Protein AF-A0A942CNZ5-F1 (afdb_monomer)

Mean predicted aligned error: 8.65 Å

Sequence (226 aa):
MTTSGSLAETLGALTHRDAEPDRVVLPDGCDVEAKDLISPLRITLSSAPPRSIRLDAWLKIQPDRGEIIAVGNPPWNFWSGQQTSLGIWRTLAQALKQLPLSSVGRQLFSVRLPLSGRFGFDPGAAWNALDVGFSPNEQAMAVASSPAIEMLAAVGVQRFRPDVDGNFETFRYATWGAPLPPQAASVAFRSSWTGTGGQRFVGRVVSRGSYAALGLSTLEKGFDRG

Solvent-accessible surface area (backbone atoms only — not comparable to full-atom values): 13188 Å² total; per-residue (Å²): 135,82,79,86,70,50,72,39,54,54,49,50,55,59,48,81,35,64,69,44,79,36,81,41,69,37,97,89,67,49,78,43,86,53,58,66,62,68,26,30,33,29,35,47,38,93,49,92,72,71,43,73,48,70,45,47,47,84,49,47,67,44,79,52,97,92,39,78,42,66,52,71,49,69,61,55,42,55,50,61,93,91,45,26,40,62,60,24,49,51,49,30,32,56,58,50,70,75,47,66,50,83,78,42,61,85,53,41,69,70,45,64,43,73,36,89,46,72,60,73,67,36,69,86,51,54,79,62,91,83,56,84,87,70,57,46,82,85,67,77,49,54,46,50,32,22,46,57,42,28,53,53,42,51,56,41,46,60,62,42,56,61,42,60,48,99,82,50,44,40,37,30,38,25,41,59,55,63,97,58,60,75,70,58,40,32,51,34,21,49,38,100,51,31,66,61,72,23,50,41,34,38,28,36,53,44,72,61,88,96,43,55,38,82,43,80,66,42,76,42,87,90,59,87,81,105

Foldseek 3Di:
DPPPQALLNVLVQQLPWDKDFDWDQAPVRDTDDADQAQTWIWTWGPDVVIDIDTQRLPWDFDDDPNHTDTPHLPPSGQHDDPDGNNNQSNQLSVVVVVDPSVPCGPCLQVQWDFTLHFSQQFCVQPDDPPCVPDDCPVVSGGTTGRSSRRVVVSSCCSQAPFDADPVRFKTKFKEEDDDDDSVVRSVCGHDLDRDPPMFMWMWGWDDDVPHIDIGDIDTDPPSPDD

Structure (mmCIF, N/CA/C/O backbone):
data_AF-A0A942CNZ5-F1
#
_entry.id   AF-A0A942CNZ5-F1
#
loop_
_atom_site.group_PDB
_atom_site.id
_atom_site.type_symbol
_atom_site.label_atom_id
_atom_site.label_alt_id
_atom_site.label_comp_id
_atom_site.label_asym_id
_atom_site.label_entity_id
_atom_site.label_seq_id
_atom_site.pdbx_PDB_ins_code
_atom_site.Cartn_x
_atom_site.Cartn_y
_atom_site.Cartn_z
_atom_site.occupancy
_atom_site.B_iso_or_equiv
_atom_site.auth_seq_id
_atom_site.auth_comp_id
_atom_site.auth_asym_id
_atom_site.auth_atom_id
_atom_site.pdbx_PDB_model_num
ATOM 1 N N . MET A 1 1 ? 11.292 -24.923 7.848 1.00 31.91 1 MET A N 1
ATOM 2 C CA . MET A 1 1 ? 10.356 -25.164 6.729 1.00 31.91 1 MET A CA 1
ATOM 3 C C . MET A 1 1 ? 9.943 -23.825 6.147 1.00 31.91 1 MET A C 1
ATOM 5 O O . MET A 1 1 ? 9.114 -23.134 6.720 1.00 31.91 1 MET A O 1
ATOM 9 N N . THR A 1 2 ? 10.589 -23.414 5.063 1.00 35.72 2 THR A N 1
ATOM 10 C CA . THR A 1 2 ? 10.156 -22.294 4.226 1.00 35.72 2 THR A CA 1
ATOM 11 C C . THR A 1 2 ? 8.994 -22.795 3.378 1.00 35.72 2 THR A C 1
ATOM 13 O O . THR A 1 2 ? 9.194 -23.582 2.460 1.00 35.72 2 THR A O 1
ATOM 16 N N . THR A 1 3 ? 7.763 -22.410 3.710 1.00 40.91 3 THR A N 1
ATOM 17 C CA . THR A 1 3 ? 6.629 -22.589 2.796 1.00 40.91 3 THR A CA 1
ATOM 18 C C . THR A 1 3 ? 6.978 -21.886 1.490 1.00 40.91 3 THR A C 1
ATOM 20 O O . THR A 1 3 ? 7.113 -20.663 1.462 1.00 40.91 3 THR A O 1
ATOM 23 N N . SER A 1 4 ? 7.183 -22.667 0.429 1.00 47.78 4 SER A N 1
ATOM 24 C CA . SER A 1 4 ? 7.222 -22.180 -0.947 1.00 47.78 4 SER A CA 1
ATOM 25 C C . SER A 1 4 ? 5.810 -21.707 -1.285 1.00 47.78 4 SER A C 1
ATOM 27 O O . SER A 1 4 ? 4.994 -22.474 -1.774 1.00 47.78 4 SER A O 1
ATOM 29 N N . GLY A 1 5 ? 5.480 -20.482 -0.878 1.00 65.31 5 GLY A N 1
ATOM 30 C CA . GLY A 1 5 ? 4.225 -19.839 -1.237 1.00 65.31 5 GLY A CA 1
ATOM 31 C C . GLY A 1 5 ? 4.393 -19.167 -2.589 1.00 65.31 5 GLY A C 1
ATOM 32 O O . GLY A 1 5 ? 5.229 -18.275 -2.746 1.00 65.31 5 GLY A O 1
ATOM 33 N N . SER A 1 6 ? 3.614 -19.588 -3.572 1.00 75.88 6 SER A N 1
ATOM 34 C CA . SER A 1 6 ? 3.460 -18.872 -4.831 1.00 75.88 6 SER A CA 1
ATOM 35 C C . SER A 1 6 ? 2.782 -17.511 -4.604 1.00 75.88 6 SER A C 1
ATOM 37 O O . SER A 1 6 ? 2.082 -17.271 -3.612 1.00 75.88 6 SER A O 1
ATOM 39 N N . LEU A 1 7 ? 2.962 -16.591 -5.556 1.00 78.06 7 LEU A N 1
ATOM 40 C CA . LEU A 1 7 ? 2.264 -15.300 -5.555 1.00 78.06 7 LEU A CA 1
ATOM 41 C C . LEU A 1 7 ? 0.736 -15.484 -5.552 1.00 78.06 7 LEU A C 1
ATOM 43 O O . LEU A 1 7 ? 0.025 -14.758 -4.858 1.00 78.06 7 LEU A O 1
ATOM 47 N N . ALA A 1 8 ? 0.245 -16.482 -6.291 1.00 77.44 8 ALA A N 1
ATOM 48 C CA . ALA A 1 8 ? -1.172 -16.817 -6.364 1.00 77.44 8 ALA A CA 1
ATOM 49 C C . ALA A 1 8 ? -1.720 -17.273 -5.004 1.00 77.44 8 ALA A C 1
ATOM 51 O O . ALA A 1 8 ? -2.772 -16.798 -4.588 1.00 77.44 8 ALA A O 1
ATOM 52 N N . GLU A 1 9 ? -0.990 -18.123 -4.276 1.00 78.69 9 GLU A N 1
ATOM 53 C CA . GLU A 1 9 ? -1.375 -18.545 -2.921 1.00 78.69 9 GLU A CA 1
ATOM 54 C C . GLU A 1 9 ? -1.355 -17.380 -1.936 1.00 78.69 9 GLU A C 1
ATOM 56 O O . GLU A 1 9 ? -2.251 -17.270 -1.105 1.00 78.69 9 GLU A O 1
ATOM 61 N N . THR A 1 10 ? -0.377 -16.478 -2.052 1.00 80.38 10 THR A N 1
ATOM 62 C CA . THR A 1 10 ? -0.306 -15.276 -1.207 1.00 80.38 10 THR A CA 1
ATOM 63 C C . THR A 1 10 ? -1.531 -14.387 -1.418 1.00 80.38 10 THR A C 1
ATOM 65 O O . THR A 1 10 ? -2.153 -13.948 -0.454 1.00 80.38 10 THR A O 1
ATOM 68 N N . LEU A 1 11 ? -1.926 -14.152 -2.670 1.00 81.69 11 LEU A N 1
ATOM 69 C CA . LEU A 1 11 ? -3.094 -13.332 -2.995 1.00 81.69 11 LEU A CA 1
ATOM 70 C C . LEU A 1 11 ? -4.416 -14.031 -2.675 1.00 81.69 11 LEU A C 1
ATOM 72 O O . LEU A 1 11 ? -5.315 -13.408 -2.112 1.00 81.69 11 LEU A O 1
ATOM 76 N N . GLY A 1 12 ? -4.525 -15.333 -2.937 1.00 79.69 12 GLY A N 1
ATOM 77 C CA . GLY A 1 12 ? -5.640 -16.145 -2.450 1.00 79.69 12 GLY A CA 1
ATOM 78 C C . GLY A 1 12 ? -5.774 -16.016 -0.930 1.00 79.69 12 GLY A C 1
ATOM 79 O O . GLY A 1 12 ? -6.837 -15.677 -0.412 1.00 79.69 12 GLY A O 1
ATOM 80 N N . ALA A 1 13 ? -4.665 -16.146 -0.205 1.00 79.56 13 ALA A N 1
ATOM 81 C CA . ALA A 1 13 ? -4.636 -15.988 1.240 1.00 79.56 13 ALA A CA 1
ATOM 82 C C . ALA A 1 13 ? -4.941 -14.565 1.723 1.00 79.56 13 ALA A C 1
ATOM 84 O O . ALA A 1 13 ? -5.309 -14.437 2.878 1.00 79.56 13 ALA A O 1
ATOM 85 N N . LEU A 1 14 ? -4.810 -13.512 0.913 1.00 81.75 14 LEU A N 1
ATOM 86 C CA . LEU A 1 14 ? -5.234 -12.154 1.287 1.00 81.75 14 LEU A CA 1
ATOM 87 C C . LEU A 1 14 ? -6.721 -11.901 0.995 1.00 81.75 14 LEU A C 1
ATOM 89 O O . LEU A 1 14 ? -7.357 -11.109 1.684 1.00 81.75 14 LEU A O 1
ATOM 93 N N . THR A 1 15 ? -7.287 -12.577 -0.007 1.00 83.19 15 THR A N 1
ATOM 94 C CA . THR A 1 15 ? -8.689 -12.396 -0.427 1.00 83.19 15 THR A CA 1
ATOM 95 C C . THR A 1 15 ? -9.679 -13.249 0.372 1.00 83.19 15 THR A C 1
ATOM 97 O O . THR A 1 15 ? -10.838 -12.862 0.536 1.00 83.19 15 THR A O 1
ATOM 100 N N . HIS A 1 16 ? -9.249 -14.406 0.880 1.00 71.50 16 HIS A N 1
ATOM 101 C CA . HIS A 1 16 ? -10.071 -15.319 1.686 1.00 71.50 16 HIS A CA 1
ATOM 102 C C . HIS A 1 16 ? -10.142 -14.957 3.178 1.00 71.50 16 HIS A C 1
ATOM 104 O O . HIS A 1 16 ? -10.716 -15.718 3.953 1.00 71.50 16 HIS A O 1
ATOM 110 N N . ARG A 1 17 ? -9.537 -13.845 3.600 1.00 72.75 17 ARG A N 1
ATOM 111 C CA . ARG A 1 17 ? -9.451 -13.454 5.011 1.00 72.75 17 ARG A CA 1
ATOM 112 C C . ARG A 1 17 ? -10.341 -12.276 5.321 1.00 72.75 17 ARG A C 1
ATOM 114 O O . ARG A 1 17 ? -10.557 -11.409 4.475 1.00 72.75 17 ARG A O 1
ATOM 121 N N . ASP A 1 18 ? -10.762 -12.234 6.573 1.00 77.06 18 ASP A N 1
ATOM 122 C CA . ASP A 1 18 ? -11.532 -11.126 7.092 1.00 77.06 18 ASP A CA 1
ATOM 123 C C . ASP A 1 18 ? -10.598 -9.949 7.364 1.00 77.06 18 ASP A C 1
ATOM 125 O O . ASP A 1 18 ? -9.595 -10.052 8.082 1.00 77.06 18 ASP A O 1
ATOM 129 N N . ALA A 1 19 ? -10.923 -8.843 6.701 1.00 89.00 19 ALA A N 1
ATOM 130 C CA . ALA A 1 19 ? -10.379 -7.539 6.995 1.00 89.00 19 ALA A CA 1
ATOM 131 C C . ALA A 1 19 ? -11.432 -6.754 7.776 1.00 89.00 19 ALA A C 1
ATOM 133 O O . ALA A 1 19 ? -12.605 -6.718 7.384 1.00 89.00 19 ALA A O 1
ATOM 134 N N . GLU A 1 20 ? -11.010 -6.131 8.865 1.00 91.12 20 GLU A N 1
ATOM 135 C CA . GLU A 1 20 ? -11.874 -5.397 9.786 1.00 91.12 20 GLU A CA 1
ATOM 136 C C . GLU A 1 20 ? -11.181 -4.116 10.265 1.00 91.12 20 GLU A C 1
ATOM 138 O O . GLU A 1 20 ? -9.946 -4.045 10.234 1.00 91.12 20 GLU A O 1
ATOM 143 N N . PRO A 1 21 ? -11.939 -3.088 10.684 1.00 89.50 21 PRO A N 1
ATOM 144 C CA . PRO A 1 21 ? -11.357 -1.927 11.342 1.00 89.50 21 PRO A CA 1
ATOM 145 C C . PRO A 1 21 ? -10.596 -2.377 12.597 1.00 89.50 21 PRO A C 1
ATOM 147 O O . PRO A 1 21 ? -11.112 -3.151 13.403 1.00 89.50 21 PRO A O 1
ATOM 150 N N . ASP A 1 22 ? -9.355 -1.926 12.752 1.00 88.25 22 ASP A N 1
ATOM 151 C CA . ASP A 1 22 ? -8.536 -2.239 13.918 1.00 88.25 22 ASP A CA 1
ATOM 152 C C . ASP A 1 22 ? -8.797 -1.241 15.047 1.00 88.25 22 ASP A C 1
ATOM 154 O O . ASP A 1 22 ? -9.058 -0.058 14.819 1.00 88.25 22 ASP A O 1
ATOM 158 N N . ARG A 1 23 ? -8.632 -1.699 16.288 1.00 83.00 23 ARG A N 1
ATOM 159 C CA . ARG A 1 23 ? -8.658 -0.800 17.442 1.00 83.00 23 ARG A CA 1
ATOM 160 C C . ARG A 1 23 ? -7.382 0.028 17.510 1.00 83.00 23 ARG A C 1
ATOM 162 O O . ARG A 1 23 ? -6.293 -0.402 17.107 1.00 83.00 23 ARG A O 1
ATOM 169 N N . VAL A 1 24 ? -7.510 1.229 18.053 1.00 82.06 24 VAL A N 1
ATOM 170 C CA . VAL A 1 24 ? -6.383 2.125 18.280 1.00 82.06 24 VAL A CA 1
ATOM 171 C C . VAL A 1 24 ? -6.152 2.220 19.773 1.00 82.06 24 VAL A C 1
ATOM 173 O O . VAL A 1 24 ? -7.030 2.653 20.506 1.00 82.06 24 VAL A O 1
ATOM 176 N N . VAL A 1 25 ? -4.955 1.841 20.205 1.00 81.19 25 VAL A N 1
ATOM 177 C CA . VAL A 1 25 ? -4.500 2.080 21.574 1.00 81.19 25 VAL A CA 1
ATOM 178 C C . VAL A 1 25 ? -3.710 3.381 21.565 1.00 81.19 25 VAL A C 1
ATOM 180 O O . VAL A 1 25 ? -2.723 3.500 20.831 1.00 81.19 25 VAL A O 1
ATOM 183 N N . LEU A 1 26 ? -4.155 4.367 22.335 1.00 79.31 26 LEU A N 1
ATOM 184 C CA . LEU A 1 26 ? -3.432 5.620 22.521 1.00 79.31 26 LEU A CA 1
ATOM 185 C C . LEU A 1 26 ? -2.155 5.402 23.361 1.00 79.31 26 LEU A C 1
ATOM 187 O O . LEU A 1 26 ? -2.037 4.391 24.056 1.00 79.31 26 LEU A O 1
ATOM 191 N N . PRO A 1 27 ? -1.176 6.331 23.330 1.00 76.00 27 PRO A N 1
ATOM 192 C CA . PRO A 1 27 ? 0.068 6.195 24.097 1.00 76.00 27 PRO A CA 1
ATOM 193 C C . PRO A 1 27 ? -0.116 6.057 25.616 1.00 76.00 27 PRO A C 1
ATOM 195 O O . PRO A 1 27 ? 0.761 5.523 26.289 1.00 76.00 27 PRO A O 1
ATOM 198 N N . ASP A 1 28 ? -1.237 6.538 26.149 1.00 80.06 28 ASP A N 1
ATOM 199 C CA . ASP A 1 28 ? -1.631 6.419 27.557 1.00 80.06 28 ASP A CA 1
ATOM 200 C C . ASP A 1 28 ? -2.311 5.075 27.890 1.00 80.06 28 ASP A C 1
ATOM 202 O O . ASP A 1 28 ? -2.688 4.839 29.037 1.00 80.06 28 ASP A O 1
ATOM 206 N N . GLY A 1 29 ? -2.443 4.180 26.906 1.00 79.19 29 GLY A N 1
ATOM 207 C CA . GLY A 1 29 ? -3.068 2.868 27.048 1.00 79.19 29 GLY A CA 1
ATOM 208 C C . GLY A 1 29 ? -4.584 2.865 26.859 1.00 79.19 29 GLY A C 1
ATOM 209 O O . GLY A 1 29 ? -5.191 1.802 26.989 1.00 79.19 29 GLY A O 1
ATOM 210 N N . CYS A 1 30 ? -5.208 4.005 26.546 1.00 80.25 30 CYS A N 1
ATOM 211 C CA . CYS A 1 30 ? -6.646 4.055 26.302 1.00 80.25 30 CYS A CA 1
ATOM 212 C C . CYS A 1 30 ? -6.996 3.467 24.929 1.00 80.25 30 CYS A C 1
ATOM 214 O O . CYS A 1 30 ? -6.511 3.932 23.896 1.00 80.25 30 CYS A O 1
ATOM 216 N N . ASP A 1 31 ? -7.892 2.481 24.920 1.00 81.94 31 ASP A N 1
ATOM 217 C CA . ASP A 1 31 ? -8.534 1.996 23.700 1.00 81.94 31 ASP A CA 1
ATOM 218 C C . ASP A 1 31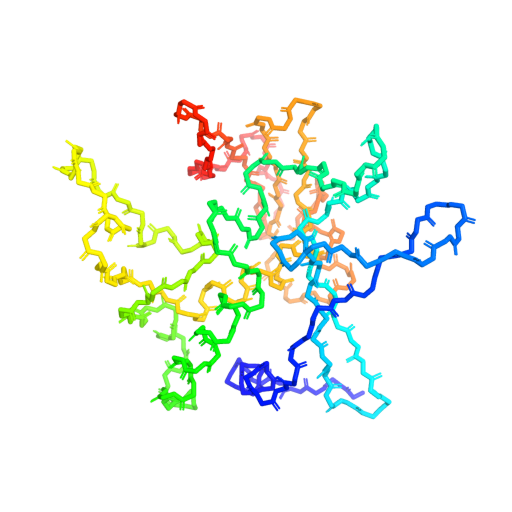 ? -9.515 3.052 23.188 1.00 81.94 31 ASP A C 1
ATOM 220 O O . ASP A 1 31 ? -10.455 3.440 23.886 1.00 81.94 31 ASP A O 1
ATOM 224 N N . VAL A 1 32 ? -9.324 3.488 21.946 1.00 80.56 32 VAL A N 1
ATOM 225 C CA . VAL A 1 32 ? -10.246 4.384 21.252 1.00 80.56 32 VAL A CA 1
ATOM 226 C C . VAL A 1 32 ? -10.694 3.782 19.930 1.00 80.56 32 VAL A C 1
ATOM 228 O O . VAL A 1 32 ? -9.929 3.153 19.191 1.00 80.56 32 VAL A O 1
ATOM 231 N N . GLU A 1 33 ? -11.968 3.997 19.624 1.00 78.19 33 GLU A N 1
ATOM 232 C CA . GLU A 1 33 ? -12.540 3.668 18.330 1.00 78.19 33 GLU A CA 1
ATOM 233 C C . GLU A 1 33 ? -12.331 4.855 17.389 1.00 78.19 33 GLU A C 1
ATOM 235 O O . GLU A 1 33 ? -12.856 5.952 17.594 1.00 78.19 33 GLU A O 1
ATOM 240 N N . ALA A 1 34 ? -11.494 4.657 16.373 1.00 80.75 34 ALA A N 1
ATOM 241 C CA . ALA A 1 34 ? -11.310 5.640 15.321 1.00 80.75 34 ALA A CA 1
ATOM 242 C C . ALA A 1 34 ? -12.500 5.579 14.354 1.00 80.75 34 ALA A C 1
ATOM 244 O O . ALA A 1 34 ? -12.985 4.495 14.037 1.00 80.75 34 ALA A O 1
ATOM 245 N N . LYS A 1 35 ? -12.942 6.738 13.845 1.00 84.50 35 LYS A N 1
ATOM 246 C CA . LYS A 1 35 ? -13.960 6.802 12.781 1.00 84.50 35 LYS A CA 1
ATOM 247 C C . LYS A 1 35 ? -13.523 5.908 11.608 1.00 84.50 35 LYS A C 1
ATOM 249 O O . LYS A 1 35 ? -12.348 5.942 11.242 1.00 84.50 35 LYS A O 1
ATOM 254 N N . ASP A 1 36 ? -14.456 5.201 10.965 1.00 83.25 36 ASP A N 1
ATOM 255 C CA . ASP A 1 36 ? -14.183 4.274 9.845 1.00 83.25 36 ASP A CA 1
ATOM 256 C C . ASP A 1 36 ? -13.250 4.846 8.769 1.00 83.25 36 ASP A C 1
ATOM 258 O O . ASP A 1 36 ? -12.424 4.134 8.199 1.00 83.25 36 ASP A O 1
ATOM 262 N N . LEU A 1 37 ? -13.372 6.149 8.503 1.00 83.38 37 LEU A N 1
ATOM 263 C CA . LEU A 1 37 ? -12.568 6.864 7.515 1.00 83.38 37 LEU A CA 1
ATOM 264 C C . LEU A 1 37 ? -11.062 6.812 7.803 1.00 83.38 37 LEU A C 1
ATOM 266 O O . LEU A 1 37 ? -10.262 6.748 6.876 1.00 83.38 37 LEU A O 1
ATOM 270 N N . ILE A 1 38 ? -10.689 6.850 9.078 1.00 81.25 38 ILE A N 1
ATOM 271 C CA . ILE A 1 38 ? -9.299 6.922 9.539 1.00 81.25 38 ILE A CA 1
ATOM 272 C C . ILE A 1 38 ? -8.872 5.662 10.299 1.00 81.25 38 ILE A C 1
ATOM 274 O O . ILE A 1 38 ? -7.774 5.617 10.858 1.00 81.25 38 ILE A O 1
ATOM 278 N N . SER A 1 39 ? -9.743 4.654 10.354 1.00 86.44 39 SER A N 1
ATOM 279 C CA . SER A 1 39 ? -9.471 3.431 11.090 1.00 86.44 39 SER A CA 1
ATOM 280 C C . SER A 1 39 ? -8.410 2.594 10.364 1.00 86.44 39 SER A C 1
ATOM 282 O O . SER A 1 39 ? -8.510 2.385 9.145 1.00 86.44 39 SER A O 1
ATOM 284 N N . PRO A 1 40 ? -7.379 2.108 11.078 1.00 88.62 40 PRO A N 1
ATOM 285 C CA . PRO A 1 40 ? -6.466 1.123 10.528 1.00 88.62 40 PRO A CA 1
ATOM 286 C C . PRO A 1 40 ? -7.209 -0.148 10.124 1.00 88.62 40 PRO A C 1
ATOM 288 O O . PRO A 1 40 ? -8.266 -0.465 10.659 1.00 88.62 40 PRO A O 1
ATOM 291 N N . LEU A 1 41 ? -6.633 -0.920 9.212 1.00 90.88 41 LEU A N 1
ATOM 292 C CA . LEU A 1 41 ? -7.210 -2.182 8.771 1.00 90.88 41 LEU A CA 1
ATOM 293 C C . LEU A 1 41 ? -6.443 -3.354 9.378 1.00 90.88 41 LEU A C 1
ATOM 295 O O . LEU A 1 41 ? -5.252 -3.517 9.116 1.00 90.88 41 LEU A O 1
ATOM 299 N N . ARG A 1 42 ? -7.118 -4.212 10.138 1.00 91.19 42 ARG A N 1
ATOM 300 C CA . ARG A 1 42 ? -6.575 -5.500 10.576 1.00 91.19 42 ARG A CA 1
ATOM 301 C C . ARG A 1 42 ? -6.941 -6.568 9.554 1.00 91.19 42 ARG A C 1
ATOM 303 O O . ARG A 1 42 ? -8.107 -6.743 9.228 1.00 91.19 42 ARG A O 1
ATOM 310 N N . ILE A 1 43 ? -5.944 -7.305 9.076 1.00 89.69 43 ILE A N 1
ATOM 311 C CA . ILE A 1 43 ? -6.105 -8.465 8.195 1.00 89.69 43 ILE A CA 1
ATOM 312 C C . ILE A 1 43 ? -5.641 -9.696 8.959 1.00 89.69 43 ILE A C 1
ATOM 314 O O . ILE A 1 43 ? -4.462 -9.805 9.308 1.00 89.69 43 ILE A O 1
ATOM 318 N N . THR A 1 44 ? -6.547 -10.638 9.200 1.00 87.44 44 THR A N 1
ATOM 319 C CA . THR A 1 44 ? -6.221 -11.869 9.929 1.00 87.44 44 THR A CA 1
ATOM 320 C C . THR A 1 44 ? -5.811 -12.969 8.959 1.00 87.44 44 THR A C 1
ATOM 322 O O . THR A 1 44 ? -6.619 -13.478 8.200 1.00 87.44 44 THR A O 1
ATOM 325 N N . LEU A 1 45 ? -4.551 -13.387 8.988 1.00 81.31 45 LEU A N 1
ATOM 326 C CA . LEU A 1 45 ? -4.042 -14.525 8.231 1.00 81.31 45 LEU A CA 1
ATOM 327 C C . LEU A 1 45 ? -4.351 -15.826 8.984 1.00 81.31 45 LEU A C 1
ATOM 329 O O . LEU A 1 45 ? -3.910 -16.014 10.120 1.00 81.31 45 LEU A O 1
ATOM 333 N N . SER A 1 46 ? -5.033 -16.777 8.343 1.00 72.62 46 SER A N 1
ATOM 334 C CA . SER A 1 46 ? -5.170 -18.139 8.882 1.00 72.62 46 SER A CA 1
ATOM 335 C C . SER A 1 46 ? -3.887 -18.930 8.650 1.00 72.62 46 SER A C 1
ATOM 337 O O . SER A 1 46 ? -3.753 -19.729 7.725 1.00 72.62 46 SER A O 1
ATOM 339 N N . SER A 1 47 ? -2.912 -18.630 9.496 1.00 69.81 47 SER A N 1
ATOM 340 C CA . SER A 1 47 ? -1.794 -19.497 9.840 1.00 69.81 47 SER A CA 1
ATOM 341 C C . SER A 1 47 ? -2.092 -20.203 11.168 1.00 69.81 47 SER A C 1
ATOM 343 O O . SER A 1 47 ? -3.008 -19.814 11.890 1.00 69.81 47 SER A O 1
ATOM 345 N N . ALA A 1 48 ? -1.305 -21.222 11.512 1.00 73.25 48 ALA A N 1
ATOM 346 C CA . ALA A 1 48 ? -1.275 -21.799 12.853 1.00 73.25 48 ALA A CA 1
ATOM 347 C C . ALA A 1 48 ? 0.088 -21.469 13.499 1.00 73.25 48 ALA A C 1
ATOM 349 O O . ALA A 1 48 ? 1.108 -21.964 13.011 1.00 73.25 48 ALA A O 1
ATOM 350 N N . PRO A 1 49 ? 0.154 -20.618 14.543 1.00 81.00 49 PRO A N 1
ATOM 351 C CA . PRO A 1 49 ? -0.944 -19.838 15.131 1.00 81.00 49 PRO A CA 1
ATOM 352 C C . PRO A 1 49 ? -1.446 -18.716 14.195 1.00 81.00 49 PRO A C 1
ATOM 354 O O . PRO A 1 49 ? -0.700 -18.315 13.289 1.00 81.00 49 PRO A O 1
ATOM 357 N N . PRO A 1 50 ? -2.676 -18.192 14.397 1.00 79.12 50 PRO A N 1
ATOM 358 C CA . PRO A 1 50 ? -3.191 -17.061 13.631 1.00 79.12 50 PRO A CA 1
ATOM 359 C C . PRO A 1 50 ? -2.263 -15.857 13.749 1.00 79.12 50 PRO A C 1
ATOM 361 O O . PRO A 1 50 ? -1.711 -15.580 14.816 1.00 79.12 50 PRO A O 1
ATOM 364 N N . ARG A 1 51 ? -2.073 -15.146 12.642 1.00 83.62 51 ARG A N 1
ATOM 365 C CA . ARG A 1 51 ? -1.257 -13.928 12.595 1.00 83.62 51 ARG A CA 1
ATOM 366 C C . ARG A 1 51 ? -2.085 -12.819 11.991 1.00 83.62 51 ARG A C 1
ATOM 368 O O . ARG A 1 51 ? -2.826 -13.068 11.053 1.00 83.62 51 ARG A O 1
ATOM 375 N N . SER A 1 52 ? -1.929 -11.599 12.477 1.00 87.25 52 SER A N 1
ATOM 376 C CA . SER A 1 52 ? -2.560 -10.429 11.880 1.00 87.25 52 SER A CA 1
ATOM 377 C C . SER A 1 52 ? -1.522 -9.496 11.268 1.00 87.25 52 SER A C 1
ATOM 379 O O . SER A 1 52 ? -0.379 -9.410 11.724 1.00 87.25 52 SER A O 1
ATOM 381 N N . ILE A 1 53 ? -1.929 -8.807 10.207 1.00 87.50 53 ILE A N 1
ATOM 382 C CA . ILE A 1 53 ? -1.224 -7.658 9.647 1.00 87.50 53 ILE A CA 1
ATOM 383 C C . ILE A 1 53 ? -2.135 -6.455 9.856 1.00 87.50 53 ILE A C 1
ATOM 385 O O . ILE A 1 53 ? -3.301 -6.494 9.478 1.00 87.50 53 ILE A O 1
ATOM 389 N N . ARG A 1 54 ? -1.603 -5.388 10.445 1.00 89.50 54 ARG A N 1
ATOM 390 C CA . ARG A 1 54 ? -2.284 -4.097 10.542 1.00 89.50 54 ARG A CA 1
ATOM 391 C C . ARG A 1 54 ? -1.778 -3.197 9.425 1.00 89.50 54 ARG A C 1
ATOM 393 O O . ARG A 1 54 ? -0.576 -2.969 9.364 1.00 89.50 54 ARG A O 1
ATOM 400 N N . LEU A 1 55 ? -2.670 -2.708 8.572 1.00 89.31 55 LEU A N 1
ATOM 401 C CA . LEU A 1 55 ? -2.407 -1.671 7.581 1.00 89.31 55 LEU A CA 1
ATOM 402 C C . LEU A 1 55 ? -2.889 -0.342 8.149 1.00 89.31 55 LEU A C 1
ATOM 404 O O . LEU A 1 55 ? -4.088 -0.105 8.269 1.00 89.31 55 LEU A O 1
ATOM 408 N N . ASP A 1 56 ? -1.952 0.515 8.519 1.00 86.06 56 ASP A N 1
ATOM 409 C CA . ASP A 1 56 ? -2.245 1.782 9.172 1.00 86.06 56 ASP A CA 1
ATOM 410 C C . ASP A 1 56 ? -1.529 2.956 8.535 1.00 86.06 56 ASP A C 1
ATOM 412 O O . ASP A 1 56 ? -1.504 3.994 9.164 1.00 86.06 56 ASP A O 1
ATOM 416 N N . ALA A 1 57 ? -0.915 2.807 7.355 1.00 80.31 57 ALA A N 1
ATOM 417 C CA . ALA A 1 57 ? -0.202 3.877 6.647 1.00 80.31 57 ALA A CA 1
ATOM 418 C C . ALA A 1 57 ? 0.802 4.666 7.526 1.00 80.31 57 ALA A C 1
ATOM 420 O O . ALA A 1 57 ? 1.109 5.832 7.262 1.00 80.31 57 ALA A O 1
ATOM 421 N N . TRP A 1 58 ? 1.312 4.035 8.593 1.00 82.19 58 TRP A N 1
ATOM 422 C CA . TRP A 1 58 ? 2.181 4.636 9.612 1.00 82.19 58 TRP A CA 1
ATOM 423 C C . TRP A 1 58 ? 1.601 5.885 10.290 1.00 82.19 58 TRP A C 1
ATOM 425 O O . TRP A 1 58 ? 2.343 6.796 10.682 1.00 82.19 58 TRP A O 1
ATOM 435 N N . LEU A 1 59 ? 0.281 5.956 10.400 1.00 77.69 59 LEU A N 1
ATOM 436 C CA . LEU A 1 59 ? -0.405 7.095 10.987 1.00 77.69 59 LEU A CA 1
ATOM 437 C C . LEU A 1 59 ? -0.151 7.219 12.471 1.00 77.69 59 LEU A C 1
ATOM 439 O O . LEU A 1 59 ? 0.012 6.233 13.193 1.00 77.69 59 LEU A O 1
ATOM 443 N N . LYS A 1 60 ? -0.266 8.458 12.936 1.00 81.25 60 LYS A N 1
ATOM 444 C CA . LYS A 1 60 ? -0.470 8.734 14.349 1.00 81.25 60 LYS A CA 1
ATOM 445 C C . LYS A 1 60 ? -1.930 9.072 14.556 1.00 81.25 60 LYS A C 1
ATOM 447 O O . LYS A 1 60 ? -2.420 10.058 14.017 1.00 81.25 60 LYS A O 1
ATOM 452 N N . ILE A 1 61 ? -2.617 8.244 15.326 1.00 82.69 61 ILE A N 1
ATOM 453 C CA . ILE A 1 61 ? -3.975 8.538 15.762 1.00 82.69 61 ILE A CA 1
ATOM 454 C C . ILE A 1 61 ? -3.869 9.132 17.157 1.00 82.69 61 ILE A C 1
ATOM 456 O O . ILE A 1 61 ? -3.213 8.560 18.028 1.00 82.69 61 ILE A O 1
ATOM 460 N N . GLN A 1 62 ? -4.451 10.311 17.333 1.00 84.88 62 GLN A N 1
ATOM 461 C CA . GLN A 1 62 ? -4.344 11.065 18.573 1.00 84.88 62 GLN A CA 1
ATOM 462 C C . GLN A 1 62 ? -5.613 11.883 18.830 1.00 84.88 62 GLN A C 1
ATOM 464 O O . GLN A 1 62 ? -6.295 12.267 17.874 1.00 84.88 62 GLN A O 1
ATOM 469 N N . PRO A 1 63 ? -5.919 12.185 20.100 1.00 85.38 63 PRO A N 1
ATOM 470 C CA . PRO A 1 63 ? -6.909 13.192 20.433 1.00 85.38 63 PRO A CA 1
ATOM 471 C C . PRO A 1 63 ? -6.426 14.581 20.000 1.00 85.38 63 PRO A C 1
ATOM 473 O O . PRO A 1 63 ? -5.288 14.963 20.275 1.00 85.38 63 PRO A O 1
ATOM 476 N N . ASP A 1 64 ? -7.302 15.356 19.378 1.00 86.19 64 ASP A N 1
ATOM 477 C CA . ASP A 1 64 ? -7.140 16.787 19.152 1.00 86.19 64 ASP A CA 1
ATOM 478 C C . ASP A 1 64 ? -8.467 17.487 19.445 1.00 86.19 64 ASP A C 1
ATOM 480 O O . ASP A 1 64 ? -9.499 17.168 18.858 1.00 86.19 64 ASP A O 1
ATOM 484 N N . ARG A 1 65 ? -8.454 18.412 20.411 1.00 86.56 65 ARG A N 1
ATOM 485 C CA . ARG A 1 65 ? -9.628 19.206 20.835 1.00 86.56 65 ARG A CA 1
ATOM 486 C C . ARG A 1 65 ? -10.912 18.387 21.071 1.00 86.56 65 ARG A C 1
ATOM 488 O O . ARG A 1 65 ? -12.008 18.861 20.794 1.00 86.56 65 ARG A O 1
ATOM 495 N N . GLY A 1 66 ? -10.778 17.179 21.622 1.00 82.12 66 GLY A N 1
ATOM 496 C CA . GLY A 1 66 ? -11.907 16.291 21.929 1.00 82.12 66 GLY A CA 1
ATOM 497 C C . GLY A 1 66 ? -12.343 15.377 20.778 1.00 82.12 66 GLY A C 1
ATOM 498 O O . GLY A 1 66 ? -13.246 14.569 20.969 1.00 82.12 66 GLY A O 1
ATOM 499 N N . GLU A 1 67 ? -11.690 15.447 19.617 1.00 84.19 67 GLU A N 1
ATOM 500 C CA . GLU A 1 67 ? -11.885 14.508 18.513 1.00 84.19 67 GLU A CA 1
ATOM 501 C C . GLU A 1 67 ? -10.696 13.561 18.358 1.00 84.19 67 GLU A C 1
ATOM 503 O O . GLU A 1 67 ? -9.553 13.928 18.608 1.00 84.19 67 GLU A O 1
ATOM 508 N N . ILE A 1 68 ? -10.953 12.336 17.896 1.00 84.81 68 ILE A N 1
ATOM 509 C CA . ILE A 1 68 ? -9.893 11.427 17.455 1.00 84.81 68 ILE A CA 1
ATOM 510 C C . ILE A 1 68 ? -9.583 11.731 15.994 1.00 84.81 68 ILE A C 1
ATOM 512 O O . ILE A 1 68 ? -10.429 11.537 15.116 1.00 84.81 68 ILE A O 1
ATOM 516 N N . ILE A 1 69 ? -8.362 12.193 15.740 1.00 84.56 69 ILE A N 1
ATOM 517 C CA . ILE A 1 69 ? -7.875 12.504 14.399 1.00 84.56 69 ILE A CA 1
ATOM 518 C C . ILE A 1 69 ? -6.746 11.554 14.009 1.00 84.56 69 ILE A C 1
ATOM 520 O O . ILE A 1 69 ? -5.965 11.104 14.849 1.00 84.56 69 ILE A O 1
ATOM 524 N N . ALA A 1 70 ? -6.633 11.277 12.713 1.00 79.50 70 ALA A N 1
ATOM 525 C CA . ALA A 1 70 ? -5.418 10.708 12.153 1.00 79.50 70 ALA A CA 1
ATOM 526 C C . ALA A 1 70 ? -4.536 11.842 11.639 1.00 79.50 70 ALA A C 1
ATOM 528 O O . ALA A 1 70 ? -4.892 12.563 10.706 1.00 79.50 70 ALA A O 1
ATOM 529 N N . VAL A 1 71 ? -3.360 11.970 12.236 1.00 78.12 71 VAL A N 1
ATOM 530 C CA . VAL A 1 71 ? -2.277 12.786 11.707 1.00 78.12 71 VAL A CA 1
ATOM 531 C C . VAL A 1 71 ? -1.527 11.923 10.700 1.00 78.12 71 VAL A C 1
ATOM 533 O O . VAL A 1 71 ? -0.834 10.960 11.049 1.00 78.12 71 VAL A O 1
ATOM 536 N N . GLY A 1 72 ? -1.776 12.239 9.431 1.00 66.00 72 GLY A N 1
ATOM 537 C CA . GLY A 1 72 ? -1.257 11.509 8.285 1.00 66.00 72 GLY A CA 1
ATOM 538 C C . GLY A 1 72 ? 0.200 11.806 7.962 1.00 66.00 72 GLY A C 1
ATOM 539 O O . GLY A 1 72 ? 0.721 12.862 8.309 1.00 66.00 72 GLY A O 1
ATOM 540 N N . ASN A 1 73 ? 0.812 10.892 7.206 1.00 66.44 73 ASN A N 1
ATOM 541 C CA . ASN A 1 73 ? 2.057 11.136 6.478 1.00 66.44 73 ASN A CA 1
ATOM 542 C C . ASN A 1 73 ? 1.707 11.201 4.981 1.00 66.44 73 ASN A C 1
ATOM 544 O O . ASN A 1 73 ? 1.945 10.227 4.265 1.00 66.44 73 ASN A O 1
ATOM 548 N N . PRO A 1 74 ? 1.062 12.273 4.482 1.00 63.88 74 PRO A N 1
ATOM 549 C CA . PRO A 1 74 ? 0.792 12.386 3.053 1.00 63.88 74 PRO A CA 1
ATOM 550 C C . PRO A 1 74 ? 2.102 12.237 2.251 1.00 63.88 74 PRO A C 1
ATOM 552 O O . PRO A 1 74 ? 3.144 12.708 2.707 1.00 63.88 74 PRO A O 1
ATOM 555 N N . PRO A 1 75 ? 2.086 11.565 1.084 1.00 69.12 75 PRO A N 1
ATOM 556 C CA . PRO A 1 75 ? 0.939 11.007 0.358 1.00 69.12 75 PRO A CA 1
ATOM 557 C C . PRO A 1 75 ? 0.657 9.521 0.669 1.00 69.12 75 PRO A C 1
ATOM 559 O O . PRO A 1 75 ? -0.002 8.850 -0.115 1.00 69.12 75 PRO A O 1
ATOM 562 N N . TRP A 1 76 ? 1.167 8.970 1.772 1.00 75.12 76 TRP A N 1
ATOM 563 C CA . TRP A 1 76 ? 1.160 7.522 2.038 1.00 75.12 76 TRP A CA 1
ATOM 564 C C . TRP A 1 76 ? -0.135 6.990 2.667 1.00 75.12 76 TRP A C 1
ATOM 566 O O . TRP A 1 76 ? -0.227 5.802 2.972 1.00 75.12 76 TRP A O 1
ATOM 576 N N . ASN A 1 77 ? -1.121 7.860 2.884 1.00 74.88 77 ASN A N 1
ATOM 577 C CA . ASN A 1 77 ? -2.381 7.511 3.531 1.00 74.88 77 ASN A CA 1
ATOM 578 C C . ASN A 1 77 ? -3.213 6.574 2.637 1.00 74.88 77 ASN A C 1
ATOM 580 O O . ASN A 1 77 ? -3.272 6.745 1.424 1.00 74.88 77 ASN A O 1
ATOM 584 N N . PHE A 1 78 ? -3.911 5.616 3.247 1.00 70.44 78 PHE A N 1
ATOM 585 C CA . PHE A 1 78 ? -4.746 4.630 2.545 1.00 70.44 78 PHE A CA 1
ATOM 586 C C . PHE A 1 78 ? -6.187 5.101 2.267 1.00 70.44 78 PHE A C 1
ATOM 588 O O . PHE A 1 78 ? -7.044 4.298 1.907 1.00 70.44 78 PHE A O 1
ATOM 595 N N . TRP A 1 79 ? -6.475 6.390 2.438 1.00 67.50 79 TRP A N 1
ATOM 596 C CA . TRP A 1 79 ? -7.796 6.970 2.211 1.00 67.50 79 TRP A CA 1
ATOM 597 C C . TRP A 1 79 ? -7.679 8.369 1.618 1.00 67.50 79 TRP A C 1
ATOM 599 O O . TRP A 1 79 ? -6.694 9.085 1.817 1.00 67.50 79 TRP A O 1
ATOM 609 N N . SER A 1 80 ? -8.730 8.769 0.911 1.00 66.06 80 SER A N 1
ATOM 610 C CA . SER A 1 80 ? -8.944 10.146 0.482 1.00 66.06 80 SER A CA 1
ATOM 611 C C . SER A 1 80 ? -10.442 10.405 0.321 1.00 66.06 80 SER A C 1
ATOM 613 O O . SER A 1 80 ? -11.212 9.502 -0.019 1.00 66.06 80 SER A O 1
ATOM 615 N N . GLY A 1 81 ? -10.874 11.637 0.595 1.00 73.88 81 GLY A N 1
ATOM 616 C CA . GLY A 1 81 ? -12.287 12.006 0.517 1.00 73.88 81 GLY A CA 1
ATOM 617 C C . GLY A 1 81 ? -13.166 11.157 1.443 1.00 73.88 81 GLY A C 1
ATOM 618 O O . GLY A 1 81 ? -12.935 11.123 2.646 1.00 73.88 81 GLY A O 1
ATOM 619 N N . GLN A 1 82 ? -14.175 10.492 0.871 1.00 76.56 82 GLN A N 1
ATOM 620 C CA . GLN A 1 82 ? -15.157 9.658 1.586 1.00 76.56 82 GLN A CA 1
ATOM 621 C C . GLN A 1 82 ? -14.838 8.150 1.538 1.00 76.56 82 GLN A C 1
ATOM 623 O O . GLN A 1 82 ? -15.636 7.334 1.995 1.00 76.56 82 GLN A O 1
ATOM 628 N N . GLN A 1 83 ? -13.705 7.747 0.951 1.00 82.25 83 GLN A N 1
ATOM 629 C CA . GLN A 1 83 ? -13.347 6.331 0.841 1.00 82.25 83 GLN A CA 1
ATOM 630 C C . GLN A 1 83 ? -12.680 5.831 2.122 1.00 82.25 83 GLN A C 1
ATOM 632 O O . GLN A 1 83 ? -11.767 6.473 2.628 1.00 82.25 83 GLN A O 1
ATOM 637 N N . THR A 1 84 ?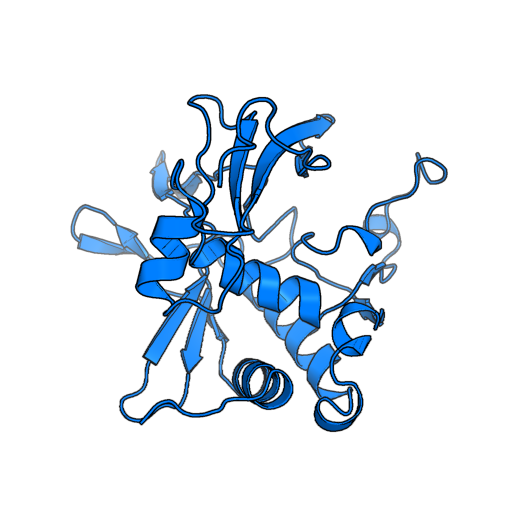 -13.092 4.663 2.618 1.00 88.50 84 THR A N 1
ATOM 638 C CA . THR A 1 84 ? -12.494 4.022 3.799 1.00 88.50 84 THR A CA 1
ATOM 639 C C . THR A 1 84 ? -11.505 2.929 3.393 1.00 88.50 84 THR A C 1
ATOM 641 O O . THR A 1 84 ? -11.703 2.248 2.380 1.00 88.50 84 THR A O 1
ATOM 644 N N . SER A 1 85 ? -10.470 2.696 4.209 1.00 88.75 85 SER A N 1
ATOM 645 C CA . SER A 1 85 ? -9.473 1.637 3.975 1.00 88.75 85 SER A CA 1
ATOM 646 C C . SER A 1 85 ? -10.121 0.255 3.813 1.00 88.75 85 SER A C 1
ATOM 648 O O . SER A 1 85 ? -9.755 -0.514 2.923 1.00 88.75 85 SER A O 1
ATOM 650 N N . LEU A 1 86 ? -11.133 -0.048 4.637 1.00 90.88 86 LEU A N 1
ATOM 651 C CA . LEU A 1 86 ? -11.892 -1.297 4.568 1.00 90.88 86 LEU A CA 1
ATOM 652 C C . LEU A 1 86 ? -12.719 -1.410 3.281 1.00 90.88 86 LEU A C 1
ATOM 654 O O . LEU A 1 86 ? -12.743 -2.474 2.659 1.00 90.88 86 LEU A O 1
ATOM 658 N N . GLY A 1 87 ? -13.397 -0.332 2.875 1.00 90.81 87 GLY A N 1
ATOM 659 C CA . GLY A 1 87 ? -14.196 -0.305 1.649 1.00 90.81 87 GLY A CA 1
ATOM 660 C C . GLY A 1 87 ? -13.337 -0.522 0.403 1.00 90.81 87 GLY A C 1
ATOM 661 O O . GLY A 1 87 ? -13.676 -1.348 -0.453 1.00 90.81 87 GLY A O 1
ATOM 662 N N . ILE A 1 88 ? -12.180 0.146 0.345 1.00 91.38 88 ILE A N 1
ATOM 663 C CA . ILE A 1 88 ? -11.183 -0.061 -0.711 1.00 91.38 88 ILE A CA 1
ATOM 664 C C . ILE A 1 88 ? -10.705 -1.518 -0.697 1.00 91.38 88 ILE A C 1
ATOM 666 O O . ILE A 1 88 ? -10.793 -2.196 -1.720 1.00 91.38 88 ILE A O 1
ATOM 670 N N . TRP A 1 89 ? -10.275 -2.044 0.455 1.00 92.44 89 TRP A N 1
ATOM 671 C CA . TRP A 1 89 ? -9.770 -3.418 0.553 1.00 92.44 89 TRP A CA 1
ATOM 672 C C . TRP A 1 89 ? -10.784 -4.466 0.081 1.00 92.44 89 TRP A C 1
ATOM 674 O O . TRP A 1 89 ? -10.435 -5.360 -0.690 1.00 92.44 89 TRP A O 1
ATOM 684 N N . ARG A 1 90 ? -12.054 -4.346 0.492 1.00 91.94 90 ARG A N 1
ATOM 685 C CA . ARG A 1 90 ? -13.133 -5.255 0.066 1.00 91.94 90 ARG A CA 1
ATOM 686 C C . ARG A 1 90 ? -13.354 -5.214 -1.444 1.00 91.94 90 ARG A C 1
ATOM 688 O O . ARG A 1 90 ? -13.484 -6.274 -2.056 1.00 91.94 90 ARG A O 1
ATOM 695 N N . THR A 1 91 ? -13.332 -4.021 -2.037 1.00 92.19 91 THR A N 1
ATOM 696 C CA . THR A 1 91 ? -13.454 -3.830 -3.492 1.00 92.19 91 THR A CA 1
ATOM 697 C C . THR A 1 91 ? -12.327 -4.550 -4.234 1.00 92.19 91 THR A C 1
ATOM 699 O O . THR A 1 91 ? -12.580 -5.328 -5.155 1.00 92.19 91 THR A O 1
ATOM 702 N N . LEU A 1 92 ? -11.081 -4.364 -3.788 1.00 92.75 92 LEU A N 1
ATOM 703 C CA . LEU A 1 92 ? -9.910 -5.011 -4.386 1.00 92.75 92 LEU A CA 1
ATOM 704 C C . LEU A 1 92 ? -9.948 -6.537 -4.215 1.00 92.75 92 LEU A C 1
ATOM 706 O O . LEU A 1 92 ? -9.695 -7.278 -5.167 1.00 92.75 92 LEU A O 1
ATOM 710 N N . ALA A 1 93 ? -10.318 -7.016 -3.025 1.00 91.75 93 ALA A N 1
ATOM 711 C CA . ALA A 1 93 ? -10.408 -8.442 -2.736 1.00 91.75 93 ALA A CA 1
ATOM 712 C C . ALA A 1 93 ? -11.489 -9.134 -3.578 1.00 91.75 93 ALA A C 1
ATOM 714 O O . ALA A 1 93 ? -11.272 -10.241 -4.072 1.00 91.75 93 ALA A O 1
ATOM 715 N N . GLN A 1 94 ? -12.641 -8.487 -3.774 1.00 91.69 94 GLN A N 1
ATOM 716 C CA . GLN A 1 94 ? -13.698 -8.992 -4.647 1.00 91.69 94 GLN A CA 1
ATOM 717 C C . GLN A 1 94 ? -13.241 -9.046 -6.109 1.00 91.69 94 GLN A C 1
ATOM 719 O O . GLN A 1 94 ? -13.487 -10.050 -6.774 1.00 91.69 94 GLN A O 1
ATOM 724 N N . ALA A 1 95 ? -12.541 -8.017 -6.590 1.00 91.25 95 ALA A N 1
ATOM 725 C CA . ALA A 1 95 ? -12.008 -7.988 -7.949 1.00 91.25 95 ALA A CA 1
ATOM 726 C C . ALA A 1 95 ? -10.978 -9.108 -8.188 1.00 91.25 95 ALA A C 1
ATOM 728 O O . ALA A 1 95 ? -11.037 -9.796 -9.204 1.00 91.25 95 ALA A O 1
ATOM 729 N N . LEU A 1 96 ? -10.077 -9.363 -7.231 1.00 89.38 96 LEU A N 1
ATOM 730 C CA . LEU A 1 96 ? -9.111 -10.465 -7.333 1.00 89.38 96 LEU A CA 1
ATOM 731 C C . LEU A 1 96 ? -9.764 -11.850 -7.317 1.00 89.38 96 LEU A C 1
ATOM 733 O O . LEU A 1 96 ? -9.290 -12.732 -8.026 1.00 89.38 96 LEU A O 1
ATOM 737 N N . LYS A 1 97 ? -10.845 -12.052 -6.550 1.00 88.88 97 LYS A N 1
ATOM 738 C CA . LYS A 1 97 ? -11.577 -13.335 -6.514 1.00 88.88 97 LYS A CA 1
ATOM 739 C C . LYS A 1 97 ? -12.171 -13.729 -7.866 1.00 88.88 97 LYS A C 1
ATOM 741 O O . LYS A 1 97 ? -12.423 -14.907 -8.090 1.00 88.88 97 LYS A O 1
ATOM 746 N N . GLN A 1 98 ? -12.404 -12.760 -8.750 1.00 87.06 98 GLN A N 1
ATOM 747 C CA . GLN A 1 98 ? -12.912 -13.009 -10.100 1.00 87.06 98 GLN A CA 1
ATOM 748 C C . GLN A 1 98 ? -11.810 -13.456 -11.070 1.00 87.06 98 GLN A C 1
ATOM 750 O O . GLN A 1 98 ? -12.112 -13.929 -12.164 1.00 87.06 98 GLN A O 1
ATOM 755 N N . LEU A 1 99 ? -10.535 -13.310 -10.693 1.00 86.00 99 LEU A N 1
ATOM 756 C CA . LEU A 1 99 ? -9.408 -13.675 -11.537 1.00 86.00 99 LEU A CA 1
ATOM 757 C C . LEU A 1 99 ? -8.950 -15.112 -11.256 1.00 86.00 99 LEU A C 1
ATOM 759 O O . LEU A 1 99 ? -8.834 -15.511 -10.095 1.00 86.00 99 LEU A O 1
ATOM 763 N N . PRO A 1 100 ? -8.582 -15.882 -12.292 1.00 84.12 100 PRO A N 1
ATOM 764 C CA . PRO A 1 100 ? -7.957 -17.187 -12.115 1.00 84.12 100 PRO A CA 1
ATOM 765 C C . PRO A 1 100 ? -6.487 -17.017 -11.688 1.00 84.12 100 PRO A C 1
ATOM 767 O O . PRO A 1 100 ? -5.567 -17.169 -12.486 1.00 84.12 100 PRO A O 1
ATOM 770 N N . LEU A 1 101 ? -6.240 -16.667 -10.420 1.00 79.25 101 LEU A N 1
ATOM 771 C CA . LEU A 1 101 ? -4.911 -16.270 -9.916 1.00 79.25 101 LEU A CA 1
ATOM 772 C C . LEU A 1 101 ? -3.794 -17.284 -10.224 1.00 79.25 101 LEU A C 1
ATOM 774 O O . LEU A 1 101 ? -2.647 -16.888 -10.435 1.00 79.25 101 LEU A O 1
ATOM 778 N N . SER A 1 102 ? -4.121 -18.577 -10.288 1.00 75.12 102 SER A N 1
ATOM 779 C CA . SER A 1 102 ? -3.184 -19.656 -10.620 1.00 75.12 102 SER A CA 1
ATOM 780 C C . SER A 1 102 ? -2.703 -19.640 -12.076 1.00 75.12 102 SER A C 1
ATOM 782 O O . SER A 1 102 ? -1.596 -20.103 -12.339 1.00 75.12 102 SER A O 1
ATOM 784 N N . SER A 1 103 ? -3.480 -19.092 -13.018 1.00 73.69 103 SER A N 1
ATOM 785 C CA . SER A 1 103 ? -3.137 -19.081 -14.448 1.00 73.69 103 SER A CA 1
ATOM 786 C C . SER A 1 103 ? -2.493 -17.777 -14.920 1.00 73.69 103 SER A C 1
ATOM 788 O O . SER A 1 103 ? -1.870 -17.753 -15.976 1.00 73.69 103 SER A O 1
ATOM 790 N N . VAL A 1 104 ? -2.633 -16.686 -14.162 1.00 71.62 104 VAL A N 1
ATOM 791 C CA . VAL A 1 104 ? -2.178 -15.348 -14.586 1.00 71.62 104 VAL A CA 1
ATOM 792 C C . VAL A 1 104 ? -0.686 -15.115 -14.271 1.00 71.62 104 VAL A C 1
ATOM 794 O O . VAL A 1 104 ? -0.006 -14.351 -14.958 1.00 71.62 104 VAL A O 1
ATOM 797 N N . GLY A 1 105 ? -0.124 -15.804 -13.271 1.00 75.12 105 GLY A N 1
ATOM 798 C CA . GLY A 1 105 ? 1.315 -15.773 -12.975 1.00 75.12 105 GLY A CA 1
ATOM 799 C C . GLY A 1 105 ? 1.886 -14.350 -12.844 1.00 75.12 105 GLY A C 1
ATOM 800 O O . GLY A 1 105 ? 1.359 -13.523 -12.105 1.00 75.12 105 GLY A O 1
ATOM 801 N N . ARG A 1 106 ? 2.970 -14.042 -13.574 1.00 69.38 106 ARG A N 1
ATOM 802 C CA . ARG A 1 106 ? 3.590 -12.697 -13.580 1.00 69.38 106 ARG A CA 1
ATOM 803 C C . ARG A 1 106 ? 2.776 -11.636 -14.328 1.00 69.38 106 ARG A C 1
ATOM 805 O O . ARG A 1 106 ? 2.965 -10.454 -14.059 1.00 69.38 106 ARG A O 1
ATOM 812 N N . GLN A 1 107 ? 1.860 -12.030 -15.215 1.00 81.19 107 GLN A N 1
ATOM 813 C CA . GLN A 1 107 ? 0.986 -11.095 -15.942 1.00 81.19 107 GLN A CA 1
ATOM 814 C C . GLN A 1 107 ? -0.059 -10.451 -15.021 1.00 81.19 107 GLN A C 1
ATOM 816 O O . GLN A 1 107 ? -0.783 -9.546 -15.423 1.00 81.19 107 GLN A O 1
ATOM 821 N N . LEU A 1 108 ? -0.125 -10.886 -13.762 1.00 83.88 108 LEU A N 1
ATOM 822 C CA . LEU A 1 108 ? -1.101 -10.429 -12.785 1.00 83.88 108 LEU A CA 1
ATOM 823 C C . LEU A 1 108 ? -0.992 -8.932 -12.505 1.00 83.88 108 LEU A C 1
ATOM 825 O O . LEU A 1 108 ? -2.003 -8.251 -12.363 1.00 83.88 108 LEU A O 1
ATOM 829 N N . PHE A 1 109 ? 0.231 -8.406 -12.521 1.00 84.81 109 PHE A N 1
ATOM 830 C CA . PHE A 1 109 ? 0.491 -6.975 -12.393 1.00 84.81 109 PHE A CA 1
ATOM 831 C C . PHE A 1 109 ? 0.085 -6.176 -13.637 1.00 84.81 109 PHE A C 1
ATOM 833 O O . PHE A 1 109 ? -0.018 -4.955 -13.571 1.00 84.81 109 PHE A O 1
ATOM 840 N N . SER A 1 110 ? -0.165 -6.835 -14.770 1.00 85.88 110 SER A N 1
ATOM 841 C CA . SER A 1 110 ? -0.650 -6.212 -16.007 1.00 85.88 110 SER A CA 1
ATOM 842 C C . SER A 1 110 ? -2.176 -6.212 -16.103 1.00 85.88 110 SER A C 1
ATOM 844 O O . SER A 1 110 ? -2.726 -5.404 -16.844 1.00 85.88 110 SER A O 1
ATOM 846 N N . VAL A 1 111 ? -2.875 -7.051 -15.329 1.00 88.38 111 VAL A N 1
ATOM 847 C CA . VAL A 1 111 ? -4.344 -7.060 -15.302 1.00 88.38 111 VAL A CA 1
ATOM 848 C C . VAL A 1 111 ? -4.856 -5.718 -14.785 1.00 88.38 111 VAL A C 1
ATOM 850 O O . VAL A 1 111 ? -4.429 -5.250 -13.728 1.00 88.38 111 VAL A O 1
ATOM 853 N N . ARG A 1 112 ? -5.770 -5.105 -15.539 1.00 89.44 112 ARG A N 1
ATOM 854 C CA . ARG A 1 112 ? -6.459 -3.861 -15.189 1.00 89.44 112 ARG A CA 1
ATOM 855 C C . ARG A 1 112 ? -7.956 -4.119 -15.167 1.00 89.44 112 ARG A C 1
ATOM 857 O O . ARG A 1 112 ? -8.503 -4.620 -16.144 1.00 89.44 112 ARG A O 1
ATOM 864 N N . LEU A 1 113 ? -8.595 -3.789 -14.050 1.00 89.50 113 LEU A N 1
ATOM 865 C CA . LEU A 1 113 ? -10.036 -3.921 -13.863 1.00 89.50 113 LEU A CA 1
ATOM 866 C C . LEU A 1 113 ? -10.636 -2.553 -13.526 1.00 89.50 113 LEU A C 1
ATOM 868 O O . LEU A 1 113 ? -9.958 -1.740 -12.894 1.00 89.50 113 LEU A O 1
ATOM 872 N N . PRO A 1 114 ? -11.887 -2.282 -13.931 1.00 88.75 114 PRO A N 1
ATOM 873 C CA . PRO A 1 114 ? -12.606 -1.097 -13.486 1.00 88.75 114 PRO A CA 1
ATOM 874 C C . PRO A 1 114 ? -12.888 -1.207 -11.981 1.00 88.75 114 PRO A C 1
ATOM 876 O O . PRO A 1 114 ? -13.640 -2.078 -11.547 1.00 88.75 114 PRO A O 1
ATOM 879 N N . LEU A 1 115 ? -12.282 -0.328 -11.182 1.00 88.25 115 LEU A N 1
ATOM 880 C CA . LEU A 1 115 ? -12.422 -0.305 -9.725 1.00 88.25 115 LEU A CA 1
ATOM 881 C C . LEU A 1 115 ? -13.120 0.978 -9.259 1.00 88.25 115 LEU A C 1
ATOM 883 O O . LEU A 1 115 ? -12.776 2.078 -9.695 1.00 88.25 115 LEU A O 1
ATOM 887 N N . SER A 1 116 ? -14.080 0.834 -8.342 1.00 85.06 116 SER A N 1
ATOM 888 C CA . SER A 1 116 ? -14.780 1.947 -7.680 1.00 85.06 116 SER A CA 1
ATOM 889 C C . SER A 1 116 ? -14.008 2.523 -6.485 1.00 85.06 116 SER A C 1
ATOM 891 O O . SER A 1 116 ? -14.300 3.628 -6.035 1.00 85.06 116 SER A O 1
ATOM 893 N N . GLY A 1 117 ? -13.000 1.804 -5.982 1.00 84.94 117 GLY A N 1
ATOM 894 C CA . GLY A 1 117 ? -12.124 2.235 -4.895 1.00 84.94 117 GLY A CA 1
ATOM 895 C C . GLY A 1 117 ? -10.736 1.618 -5.018 1.00 84.94 117 GLY A C 1
ATOM 896 O O . GLY A 1 117 ? -10.599 0.456 -5.405 1.00 84.94 117 GLY A O 1
ATOM 897 N N . ARG A 1 118 ? -9.704 2.410 -4.715 1.00 87.75 118 ARG A N 1
ATOM 898 C CA . ARG A 1 118 ? -8.288 2.024 -4.812 1.00 87.75 118 ARG A CA 1
ATOM 899 C C . ARG A 1 118 ? -7.442 2.844 -3.841 1.00 87.75 118 ARG A C 1
ATOM 901 O O . ARG A 1 118 ? -7.845 3.941 -3.471 1.00 87.75 118 ARG A O 1
ATOM 908 N N . PHE A 1 119 ? -6.268 2.337 -3.471 1.00 85.94 119 PHE A N 1
ATOM 909 C CA . PHE A 1 119 ? -5.341 3.065 -2.598 1.00 85.94 119 PHE A CA 1
ATOM 910 C C . PHE A 1 119 ? -4.519 4.114 -3.354 1.00 85.94 119 PHE A C 1
ATOM 912 O O . PHE A 1 119 ? -4.043 5.069 -2.753 1.00 85.94 119 PHE A O 1
ATOM 919 N N . GLY A 1 120 ? -4.382 3.964 -4.673 1.00 83.06 120 GLY A N 1
ATOM 920 C CA . GLY A 1 120 ? -3.623 4.892 -5.505 1.00 83.06 120 GLY A CA 1
ATOM 921 C C . GLY A 1 120 ? -2.163 4.495 -5.697 1.00 83.06 120 GLY A C 1
ATOM 922 O O . GLY A 1 120 ? -1.369 5.328 -6.129 1.00 83.06 120 GLY A O 1
ATOM 923 N N . PHE A 1 121 ? -1.809 3.239 -5.412 1.00 84.25 121 PHE A N 1
ATOM 924 C CA . PHE A 1 121 ? -0.456 2.725 -5.612 1.00 84.25 121 PHE A CA 1
ATOM 925 C C . PHE A 1 121 ? -0.191 2.224 -7.030 1.00 84.25 121 PHE A C 1
ATOM 927 O O . PHE A 1 121 ? 0.976 2.078 -7.386 1.00 84.25 121 PHE A O 1
ATOM 934 N N . ASP A 1 122 ? -1.219 1.952 -7.844 1.00 84.38 122 ASP A N 1
ATOM 935 C CA . ASP A 1 122 ? -1.009 1.601 -9.251 1.00 84.38 122 ASP A CA 1
ATOM 936 C C . ASP A 1 122 ? -0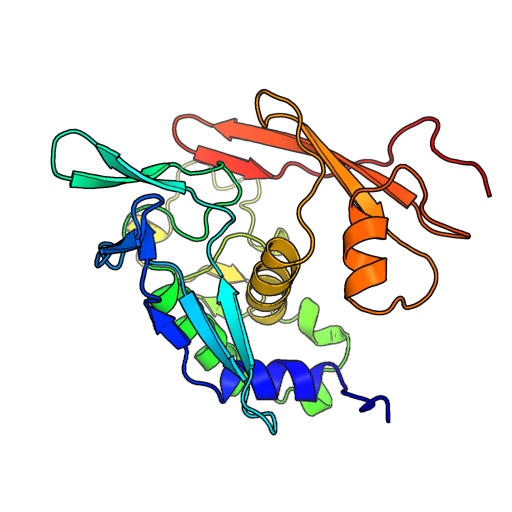.765 2.864 -10.098 1.00 84.38 122 ASP A C 1
ATOM 938 O O . ASP A 1 122 ? -1.711 3.616 -10.363 1.00 84.38 122 ASP A O 1
ATOM 942 N N . PRO A 1 123 ? 0.469 3.102 -10.586 1.00 73.38 123 PRO A N 1
ATOM 943 C CA . PRO A 1 123 ? 0.754 4.246 -11.445 1.00 73.38 123 PRO A CA 1
ATOM 944 C C . PRO A 1 123 ? 0.105 4.111 -12.826 1.00 73.38 123 PRO A C 1
ATOM 946 O O . PRO A 1 123 ? -0.091 5.117 -13.495 1.00 73.38 123 PRO A O 1
ATOM 949 N N . GLY A 1 124 ? -0.266 2.901 -13.265 1.00 72.06 124 GLY A N 1
ATOM 950 C CA . GLY A 1 124 ? -0.967 2.699 -14.538 1.00 72.06 124 GLY A CA 1
ATOM 951 C C . GLY A 1 124 ? -2.392 3.259 -14.541 1.00 72.06 124 GLY A C 1
ATOM 952 O O . GLY A 1 124 ? -2.965 3.464 -15.604 1.00 72.06 124 GLY A O 1
ATOM 953 N N . ALA A 1 125 ? -2.943 3.528 -13.356 1.00 69.31 125 ALA A N 1
ATOM 954 C CA . ALA A 1 125 ? -4.214 4.218 -13.168 1.00 69.31 125 ALA A CA 1
ATOM 955 C C . ALA A 1 125 ? -4.046 5.743 -13.031 1.00 69.31 125 ALA A C 1
ATOM 957 O O . ALA A 1 125 ? -5.033 6.460 -12.835 1.00 69.31 125 ALA A O 1
ATOM 958 N N . ALA A 1 126 ? -2.801 6.242 -13.054 1.00 62.97 126 ALA A N 1
ATOM 959 C CA . ALA A 1 126 ? -2.520 7.665 -12.986 1.00 62.97 126 ALA A CA 1
ATOM 960 C C . ALA A 1 126 ? -2.986 8.347 -14.271 1.00 62.97 126 ALA A C 1
ATOM 962 O O . ALA A 1 126 ? -2.826 7.847 -15.381 1.00 62.97 126 ALA A O 1
ATOM 963 N N . TRP A 1 127 ? -3.597 9.504 -14.081 1.00 57.00 127 TRP A N 1
ATOM 964 C CA . TRP A 1 127 ? -4.241 10.268 -15.127 1.00 57.00 127 TRP A CA 1
ATOM 965 C C . TRP A 1 127 ? -3.205 10.811 -16.096 1.00 57.00 127 TRP A C 1
ATOM 967 O O . TRP A 1 127 ? -2.351 11.618 -15.718 1.00 57.00 127 TRP A O 1
ATOM 977 N N . ASN A 1 128 ? -3.281 10.372 -17.349 1.00 46.78 128 ASN A N 1
ATOM 978 C CA . ASN A 1 128 ? -2.500 10.983 -18.408 1.00 46.78 128 ASN A CA 1
ATOM 979 C C . ASN A 1 128 ? -2.916 12.458 -18.502 1.00 46.78 128 ASN A C 1
ATOM 981 O O . ASN A 1 128 ? -4.090 12.796 -18.365 1.00 46.78 128 ASN A O 1
ATOM 985 N N . ALA A 1 129 ? -1.952 13.351 -18.724 1.00 42.31 129 ALA A N 1
ATOM 986 C CA . ALA A 1 129 ? -2.128 14.807 -18.702 1.00 42.31 129 ALA A CA 1
ATOM 987 C C . ALA A 1 129 ? -3.106 15.380 -19.759 1.00 42.31 129 ALA A C 1
ATOM 989 O O . ALA A 1 129 ? -3.157 16.591 -19.942 1.00 42.31 129 ALA A O 1
ATOM 990 N N . LEU A 1 130 ? -3.863 14.531 -20.456 1.00 44.91 130 LEU A N 1
ATOM 991 C CA . LEU A 1 130 ? -4.886 14.901 -21.431 1.00 44.91 130 LEU A CA 1
ATOM 992 C C . LEU A 1 130 ? -6.276 15.092 -20.796 1.00 44.91 130 LEU A C 1
ATOM 994 O O . LEU A 1 130 ? -7.091 15.802 -21.373 1.00 44.91 130 LEU A O 1
ATOM 998 N N . ASP A 1 131 ? -6.524 14.562 -19.593 1.00 49.38 131 ASP A N 1
ATOM 999 C CA . ASP A 1 131 ? -7.854 14.576 -18.951 1.00 49.38 131 ASP A CA 1
ATOM 1000 C C . ASP A 1 131 ? -8.041 15.724 -17.931 1.00 49.38 131 ASP A C 1
ATOM 1002 O O . ASP A 1 131 ? -8.842 15.640 -16.996 1.00 49.38 131 ASP A O 1
ATOM 1006 N N . VAL A 1 132 ? -7.273 16.814 -18.065 1.00 40.56 132 VAL A N 1
ATOM 1007 C CA . VAL A 1 132 ? -7.258 17.940 -17.110 1.00 40.56 132 VAL A CA 1
ATOM 1008 C C . VAL A 1 132 ? -8.591 18.701 -17.151 1.00 40.56 132 VAL A C 1
ATOM 1010 O O . VAL A 1 132 ? -8.795 19.594 -17.966 1.00 40.56 132 VAL A O 1
ATOM 1013 N N . GLY A 1 133 ? -9.511 18.321 -16.266 1.00 48.12 133 GLY A N 1
ATOM 1014 C CA . GLY A 1 133 ? -10.857 18.894 -16.151 1.00 48.12 133 GLY A CA 1
ATOM 1015 C C . GLY A 1 133 ? -11.945 17.878 -15.796 1.00 48.12 133 GLY A C 1
ATOM 1016 O O . GLY A 1 133 ? -13.080 18.270 -15.547 1.00 48.12 133 GLY A O 1
ATOM 1017 N N . PHE A 1 134 ? -11.616 16.585 -15.762 1.00 53.69 134 PHE A N 1
ATOM 1018 C CA . PHE A 1 134 ? -12.562 15.506 -15.489 1.00 53.69 134 PHE A CA 1
ATOM 1019 C C . PHE A 1 134 ? -12.338 14.941 -14.071 1.00 53.69 134 PHE A C 1
ATOM 1021 O O . PHE A 1 134 ? -11.207 14.835 -13.613 1.00 53.69 134 PHE A O 1
ATOM 1028 N N . SER A 1 135 ? -13.391 14.589 -13.335 1.00 51.91 135 SER A N 1
ATOM 1029 C CA . SER A 1 135 ? -13.287 13.892 -12.042 1.00 51.91 135 SER A CA 1
ATOM 1030 C C . SER A 1 135 ? -14.162 12.640 -12.106 1.00 51.91 135 SER A C 1
ATOM 1032 O O . SER A 1 135 ? -15.383 12.768 -12.188 1.00 51.91 135 SER A O 1
ATOM 1034 N N . PRO A 1 136 ? -13.607 11.413 -12.052 1.00 55.59 136 PRO A N 1
ATOM 1035 C CA . PRO A 1 136 ? -14.402 10.182 -12.114 1.00 55.59 136 PRO A CA 1
ATOM 1036 C C . PRO A 1 136 ? -15.352 10.061 -10.946 1.00 55.59 136 PRO A C 1
ATOM 1038 O O . PRO A 1 136 ? -16.408 9.454 -11.073 1.00 55.59 136 PRO A O 1
ATOM 1041 N N . ASN A 1 137 ? -14.958 10.633 -9.806 1.00 52.81 137 ASN A N 1
ATOM 1042 C CA . ASN A 1 137 ? -15.729 10.558 -8.582 1.00 52.81 137 ASN A CA 1
ATOM 1043 C C . ASN A 1 137 ? -17.032 11.361 -8.703 1.00 52.81 137 ASN A C 1
ATOM 1045 O O . ASN A 1 137 ? -18.054 10.945 -8.174 1.00 52.81 137 ASN A O 1
ATOM 1049 N N . GLU A 1 138 ? -17.020 12.464 -9.459 1.00 52.09 138 GLU A N 1
ATOM 1050 C CA . GLU A 1 138 ? -18.224 13.253 -9.760 1.00 52.09 138 GLU A CA 1
ATOM 1051 C C . GLU A 1 138 ? -19.126 12.572 -10.799 1.00 52.09 138 GLU A C 1
ATOM 1053 O O . GLU A 1 138 ? -20.316 12.865 -10.866 1.00 52.09 138 GLU A O 1
ATOM 1058 N N . GLN A 1 139 ? -18.585 11.629 -11.577 1.00 54.69 139 GLN A N 1
ATOM 1059 C CA . GLN A 1 139 ? -19.306 10.922 -12.642 1.00 54.69 139 GLN A CA 1
ATOM 1060 C C . GLN A 1 139 ? -19.544 9.431 -12.352 1.00 54.69 139 GLN A C 1
ATOM 1062 O O . GLN A 1 139 ? -19.958 8.693 -13.243 1.00 54.69 139 GLN A O 1
ATOM 1067 N N . ALA A 1 140 ? -19.283 8.975 -11.119 1.00 60.69 140 ALA A N 1
ATOM 1068 C CA . ALA A 1 140 ? -19.378 7.572 -10.699 1.00 60.69 140 ALA A CA 1
ATOM 1069 C C . ALA A 1 140 ? -18.648 6.581 -11.639 1.00 60.69 140 ALA A C 1
ATOM 1071 O O . ALA A 1 140 ? -19.079 5.442 -11.828 1.00 60.69 140 ALA A O 1
ATOM 1072 N N . MET A 1 141 ? -17.534 7.008 -12.241 1.00 62.53 141 MET A N 1
ATOM 1073 C CA . MET A 1 141 ? -16.790 6.206 -13.211 1.00 62.53 141 MET A CA 1
ATOM 1074 C C . MET A 1 141 ? -15.720 5.352 -12.533 1.00 62.53 141 MET A C 1
ATOM 1076 O O . MET A 1 141 ? -14.898 5.839 -11.756 1.00 62.53 141 MET A O 1
ATOM 1080 N N . ALA A 1 142 ? -15.704 4.065 -12.872 1.00 71.12 142 ALA A N 1
ATOM 1081 C CA . ALA A 1 142 ? -14.687 3.138 -12.404 1.00 71.12 142 ALA A CA 1
ATOM 1082 C C . ALA A 1 142 ? -13.337 3.408 -13.091 1.00 71.12 142 ALA A C 1
ATOM 1084 O O . ALA A 1 142 ? -13.273 3.621 -14.303 1.00 71.12 142 ALA A O 1
ATOM 1085 N N . VAL A 1 143 ? -12.248 3.369 -12.322 1.00 78.81 143 VAL A N 1
ATOM 1086 C CA . VAL A 1 143 ? -10.888 3.600 -12.832 1.00 78.81 143 VAL A CA 1
ATOM 1087 C C . VAL A 1 143 ? -10.221 2.260 -13.109 1.00 78.81 143 VAL A C 1
ATOM 1089 O O . VAL A 1 143 ? -10.200 1.388 -12.240 1.00 78.81 143 VAL A O 1
ATOM 1092 N N . ALA A 1 144 ? -9.652 2.098 -14.303 1.00 87.00 144 ALA A N 1
ATOM 1093 C CA . ALA A 1 144 ? -8.877 0.913 -14.647 1.00 87.00 144 ALA A CA 1
ATOM 1094 C C . ALA A 1 144 ? -7.579 0.868 -13.817 1.00 87.00 144 ALA A C 1
ATOM 1096 O O . ALA A 1 144 ? -6.660 1.650 -14.049 1.00 87.00 144 ALA A O 1
ATOM 1097 N N . SER A 1 145 ? -7.504 -0.041 -12.844 1.00 89.31 145 SER A N 1
ATOM 1098 C CA . SER A 1 145 ? -6.336 -0.239 -11.973 1.00 89.31 145 SER A CA 1
ATOM 1099 C C . SER A 1 145 ? -6.102 -1.734 -11.721 1.00 89.31 145 SER A C 1
ATOM 1101 O O . SER A 1 145 ? -6.996 -2.565 -11.914 1.00 89.31 145 SER A O 1
ATOM 1103 N N . SER A 1 146 ? -4.875 -2.107 -11.366 1.00 90.94 146 SER A N 1
ATOM 1104 C CA . SER A 1 146 ? -4.515 -3.473 -10.999 1.00 90.94 146 SER A CA 1
ATOM 1105 C C . SER A 1 146 ? -4.783 -3.720 -9.516 1.00 90.94 146 SER A C 1
ATOM 1107 O O . SER A 1 146 ? -4.028 -3.233 -8.669 1.00 90.94 146 SER A O 1
ATOM 1109 N N . PRO A 1 147 ? -5.784 -4.545 -9.158 1.00 91.62 147 PRO A N 1
ATOM 1110 C CA . PRO A 1 147 ? -6.067 -4.810 -7.753 1.00 91.62 147 PRO A CA 1
ATOM 1111 C C . PRO A 1 147 ? -4.927 -5.560 -7.051 1.00 91.62 147 PRO A C 1
ATOM 1113 O O . PRO A 1 147 ? -4.719 -5.386 -5.852 1.00 91.62 147 PRO A O 1
ATOM 1116 N N . ALA A 1 148 ? -4.144 -6.348 -7.798 1.00 90.62 148 ALA A N 1
ATOM 1117 C CA . ALA A 1 148 ? -2.964 -7.022 -7.272 1.00 90.62 148 ALA A CA 1
ATOM 1118 C C . ALA A 1 148 ? -1.869 -6.021 -6.880 1.00 90.62 148 ALA A C 1
ATOM 1120 O O . ALA A 1 148 ? -1.313 -6.145 -5.790 1.00 90.62 148 ALA A O 1
ATOM 1121 N N . ILE A 1 149 ? -1.580 -5.028 -7.737 1.00 89.94 149 ILE A N 1
ATOM 1122 C CA . ILE A 1 149 ? -0.614 -3.966 -7.415 1.00 89.94 149 ILE A CA 1
ATOM 1123 C C . ILE A 1 149 ? -1.089 -3.193 -6.188 1.00 89.94 149 ILE A C 1
ATOM 1125 O O . ILE A 1 149 ? -0.326 -3.068 -5.239 1.00 89.94 149 ILE A O 1
ATOM 1129 N N . GLU A 1 150 ? -2.342 -2.732 -6.172 1.00 90.75 150 GLU A N 1
ATOM 1130 C CA . GLU A 1 150 ? -2.889 -1.929 -5.071 1.00 90.75 150 GLU A CA 1
ATOM 1131 C C . GLU A 1 150 ? -2.791 -2.660 -3.717 1.00 90.75 150 GLU A C 1
ATOM 1133 O O . GLU A 1 150 ? -2.281 -2.099 -2.745 1.00 90.75 150 GLU A O 1
ATOM 1138 N N . MET A 1 151 ? -3.211 -3.933 -3.642 1.00 90.75 151 MET A N 1
ATOM 1139 C CA . MET A 1 151 ? -3.168 -4.707 -2.390 1.00 90.75 151 MET A CA 1
ATOM 1140 C C . MET A 1 151 ? -1.742 -5.061 -1.957 1.00 90.75 151 MET A C 1
ATOM 1142 O O . MET A 1 151 ? -1.404 -4.920 -0.780 1.00 90.75 151 MET A O 1
ATOM 1146 N N . LEU A 1 152 ? -0.894 -5.526 -2.881 1.00 89.69 152 LEU A N 1
ATOM 1147 C CA . LEU A 1 152 ? 0.484 -5.901 -2.550 1.00 89.69 152 LEU A CA 1
ATOM 1148 C C . LEU A 1 152 ? 1.326 -4.681 -2.193 1.00 89.69 152 LEU A C 1
ATOM 1150 O O . LEU A 1 152 ? 2.166 -4.778 -1.302 1.00 89.69 152 LEU A O 1
ATOM 1154 N N . ALA A 1 153 ? 1.082 -3.538 -2.834 1.00 88.62 153 ALA A N 1
ATOM 1155 C CA . ALA A 1 153 ? 1.717 -2.282 -2.473 1.00 88.62 153 ALA A CA 1
ATOM 1156 C C . ALA A 1 153 ? 1.267 -1.814 -1.087 1.00 88.62 153 ALA A C 1
ATOM 1158 O O . ALA A 1 153 ? 2.128 -1.460 -0.294 1.00 88.62 153 ALA A O 1
ATOM 1159 N N . ALA A 1 154 ? -0.022 -1.890 -0.737 1.00 89.44 154 ALA A N 1
ATOM 1160 C CA . ALA A 1 154 ? -0.487 -1.517 0.604 1.00 89.44 154 ALA A CA 1
ATOM 1161 C C . ALA A 1 154 ? 0.172 -2.369 1.709 1.00 89.44 154 ALA A C 1
ATOM 1163 O O . ALA A 1 154 ? 0.699 -1.835 2.689 1.00 89.44 154 ALA A O 1
ATOM 1164 N N . VAL A 1 155 ? 0.228 -3.694 1.519 1.00 88.94 155 VAL A N 1
ATOM 1165 C CA . VAL A 1 155 ? 0.941 -4.611 2.431 1.00 88.94 155 VAL A CA 1
ATOM 1166 C C . VAL A 1 155 ? 2.449 -4.334 2.432 1.00 88.94 155 VAL A C 1
ATOM 1168 O O . VAL A 1 155 ? 3.088 -4.341 3.487 1.00 88.94 155 VAL A O 1
ATOM 1171 N N . GLY A 1 156 ? 3.022 -4.083 1.254 1.00 88.19 156 GLY A N 1
ATOM 1172 C CA . GLY A 1 156 ? 4.432 -3.774 1.059 1.00 88.19 156 GLY A CA 1
ATOM 1173 C C . GLY A 1 156 ? 4.836 -2.509 1.805 1.00 88.19 156 GLY A C 1
ATOM 1174 O O . GLY A 1 156 ? 5.696 -2.572 2.673 1.00 88.19 156 GLY A O 1
ATOM 1175 N N . VAL A 1 157 ? 4.168 -1.390 1.547 1.00 85.94 157 VAL A N 1
ATOM 1176 C CA . VAL A 1 157 ? 4.366 -0.098 2.217 1.00 85.94 157 VAL A CA 1
ATOM 1177 C C . VAL A 1 157 ? 4.300 -0.279 3.733 1.00 85.94 157 VAL A C 1
ATOM 1179 O O . VAL A 1 157 ? 5.244 0.082 4.428 1.00 85.94 157 VAL A O 1
ATOM 1182 N N . GLN A 1 158 ? 3.290 -0.967 4.271 1.00 86.50 158 GLN A N 1
ATOM 1183 C CA . GLN A 1 158 ? 3.216 -1.197 5.718 1.00 86.50 158 GLN A CA 1
ATOM 1184 C C . GLN A 1 158 ? 4.500 -1.816 6.309 1.00 86.50 158 GLN A C 1
ATOM 1186 O O . GLN A 1 158 ? 4.916 -1.457 7.413 1.00 86.50 158 GLN A O 1
ATOM 1191 N N . ARG A 1 159 ? 5.148 -2.733 5.579 1.00 87.06 159 ARG A N 1
ATOM 1192 C CA . ARG A 1 159 ? 6.348 -3.454 6.031 1.00 87.06 159 ARG A CA 1
ATOM 1193 C C . ARG A 1 159 ? 7.670 -2.786 5.636 1.00 87.06 159 ARG A C 1
ATOM 1195 O O . ARG A 1 159 ? 8.667 -2.918 6.351 1.00 87.06 159 ARG A O 1
ATOM 1202 N N . PHE A 1 160 ? 7.686 -2.115 4.497 1.00 88.94 160 PHE A N 1
ATOM 1203 C CA . PHE A 1 160 ? 8.848 -1.544 3.830 1.00 88.94 160 PHE A CA 1
ATOM 1204 C C . PHE A 1 160 ? 8.666 -0.032 3.765 1.00 88.94 160 PHE A C 1
ATOM 1206 O O . PHE A 1 160 ? 8.305 0.544 2.741 1.00 88.94 160 PHE A O 1
ATOM 1213 N N . ARG A 1 161 ? 8.882 0.621 4.907 1.00 87.19 161 ARG A N 1
ATOM 1214 C CA . ARG A 1 161 ? 8.776 2.075 4.991 1.00 87.19 161 ARG A CA 1
ATOM 1215 C 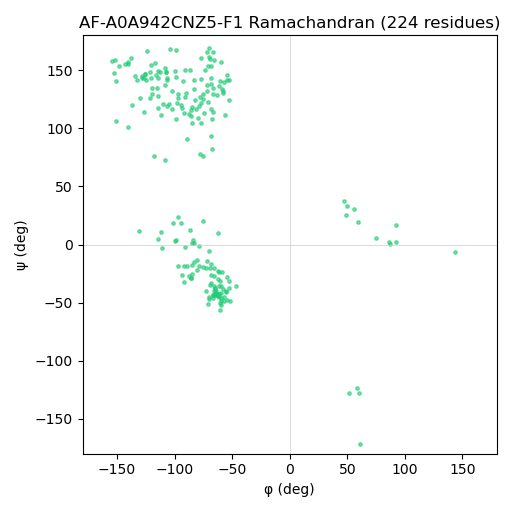C . ARG A 1 161 ? 10.001 2.711 4.335 1.00 87.19 161 ARG A C 1
ATOM 1217 O O . ARG A 1 161 ? 11.108 2.337 4.712 1.00 87.19 161 ARG A O 1
ATOM 1224 N N . PRO A 1 162 ? 9.860 3.674 3.415 1.00 88.75 162 PRO A N 1
ATOM 1225 C CA . PRO A 1 162 ? 11.015 4.360 2.861 1.00 88.75 162 PRO A CA 1
ATOM 1226 C C . PRO A 1 162 ? 11.708 5.212 3.932 1.00 88.75 162 PRO A C 1
ATOM 1228 O O . PRO A 1 162 ? 11.179 5.451 5.030 1.00 88.75 162 PRO A O 1
ATOM 1231 N N . ASP A 1 163 ? 12.924 5.626 3.611 1.00 89.06 163 ASP A N 1
ATOM 1232 C CA . ASP A 1 163 ? 13.636 6.689 4.306 1.00 89.06 163 ASP A CA 1
ATOM 1233 C C . ASP A 1 163 ? 13.125 8.031 3.767 1.00 89.06 163 ASP A C 1
ATOM 1235 O O . ASP A 1 163 ? 13.222 8.289 2.570 1.00 89.06 163 ASP A O 1
ATOM 1239 N N . VAL A 1 164 ? 12.504 8.843 4.619 1.00 87.62 164 VAL A N 1
ATOM 1240 C CA . VAL A 1 164 ? 11.877 10.118 4.236 1.00 87.62 164 VAL A CA 1
ATOM 1241 C C . VAL A 1 164 ? 12.630 11.265 4.891 1.00 87.62 164 VAL A C 1
ATOM 1243 O O . VAL A 1 164 ? 13.089 11.132 6.026 1.00 87.62 164 VAL A O 1
ATOM 1246 N N . ASP A 1 165 ? 12.770 12.381 4.183 1.00 86.62 165 ASP A N 1
ATOM 1247 C CA . ASP A 1 165 ? 13.329 13.599 4.766 1.00 86.62 165 ASP A CA 1
ATOM 1248 C C . ASP A 1 165 ? 12.371 14.245 5.783 1.00 86.62 165 ASP A C 1
ATOM 1250 O O . ASP A 1 165 ? 11.216 13.848 5.943 1.00 86.62 165 ASP A O 1
ATOM 1254 N N . GLY A 1 166 ? 12.871 15.235 6.530 1.00 81.00 166 GLY A N 1
ATOM 1255 C CA . GLY A 1 166 ? 12.126 15.847 7.635 1.00 81.00 166 GLY A CA 1
ATOM 1256 C C . GLY A 1 166 ? 10.831 16.554 7.215 1.00 81.00 166 GLY A C 1
ATOM 1257 O O . GLY A 1 166 ? 9.932 16.700 8.040 1.00 81.00 166 GLY A O 1
ATOM 1258 N N . ASN A 1 167 ? 10.724 16.968 5.950 1.00 80.62 167 ASN A N 1
ATOM 1259 C CA . ASN A 1 167 ? 9.533 17.585 5.362 1.00 80.62 167 ASN A CA 1
ATOM 1260 C C . ASN A 1 167 ? 8.684 16.607 4.528 1.00 80.62 167 ASN A C 1
ATOM 1262 O O . ASN A 1 167 ? 7.669 17.028 3.982 1.00 80.62 167 ASN A O 1
ATOM 1266 N N . PHE A 1 168 ? 9.048 15.319 4.467 1.00 80.25 168 PHE A N 1
ATOM 1267 C CA . PHE A 1 168 ? 8.332 14.270 3.729 1.00 80.25 168 PHE A CA 1
ATOM 1268 C C . PHE A 1 168 ? 8.198 14.534 2.218 1.00 80.25 168 PHE A C 1
ATOM 1270 O O . PHE A 1 168 ? 7.361 13.922 1.555 1.00 80.25 168 PHE A O 1
ATOM 1277 N N . GLU A 1 169 ? 9.021 15.412 1.648 1.00 85.94 169 GLU A N 1
ATOM 1278 C CA . GLU A 1 169 ? 8.993 15.739 0.220 1.00 85.94 169 GLU A CA 1
ATOM 1279 C C . GLU A 1 169 ? 9.862 14.794 -0.602 1.00 85.94 169 GLU A C 1
ATOM 1281 O O . GLU A 1 169 ? 9.583 14.560 -1.779 1.00 85.94 169 GLU A O 1
ATOM 1286 N N . THR A 1 170 ? 10.900 14.223 0.003 1.00 89.12 170 THR A N 1
ATOM 1287 C CA . THR A 1 170 ? 11.799 13.270 -0.646 1.00 89.12 170 THR A CA 1
ATOM 1288 C C . THR A 1 170 ? 11.758 11.950 0.093 1.00 89.12 170 THR A C 1
ATOM 1290 O O . THR A 1 170 ? 11.883 11.887 1.316 1.00 89.12 170 THR A O 1
ATOM 1293 N N . PHE A 1 171 ? 11.659 10.864 -0.664 1.00 90.06 171 PHE A N 1
ATOM 1294 C CA . PHE A 1 171 ? 11.748 9.519 -0.122 1.00 90.06 171 PHE A CA 1
ATOM 1295 C C . PHE A 1 171 ? 12.817 8.716 -0.852 1.00 90.06 171 PHE A C 1
ATOM 1297 O O . PHE A 1 171 ? 13.052 8.888 -2.049 1.00 90.06 171 PHE A O 1
ATOM 1304 N N . ARG A 1 172 ? 13.478 7.830 -0.117 1.00 92.12 172 ARG A N 1
ATOM 1305 C CA . ARG A 1 172 ? 14.531 6.949 -0.605 1.00 92.12 172 ARG A CA 1
ATOM 1306 C C . ARG A 1 172 ? 14.223 5.521 -0.220 1.00 92.12 172 ARG A C 1
ATOM 1308 O O . ARG A 1 172 ? 13.716 5.249 0.870 1.00 92.12 172 ARG A O 1
ATOM 1315 N N . TYR A 1 173 ? 14.554 4.610 -1.114 1.00 92.31 173 TYR A N 1
ATOM 1316 C CA . TYR A 1 173 ? 14.481 3.188 -0.839 1.00 92.31 17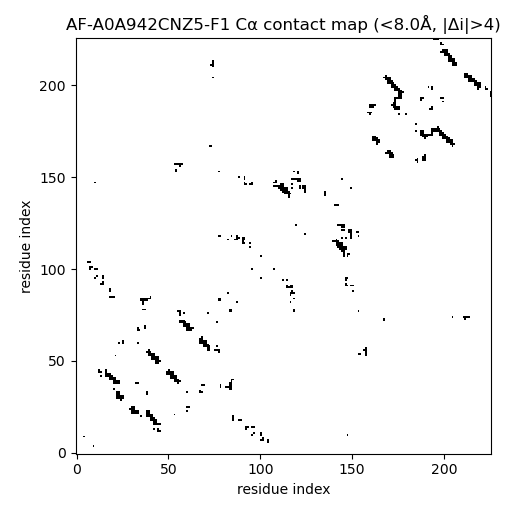3 TYR A CA 1
ATOM 1317 C C . TYR A 1 173 ? 15.506 2.423 -1.663 1.00 92.31 173 TYR A C 1
ATOM 1319 O O . TYR A 1 173 ? 15.990 2.895 -2.690 1.00 92.31 173 TYR A O 1
ATOM 1327 N N . ALA A 1 174 ? 15.829 1.232 -1.194 1.00 92.31 174 ALA A N 1
ATOM 1328 C CA . ALA A 1 174 ? 16.769 0.322 -1.809 1.00 92.31 174 ALA A CA 1
ATOM 1329 C C . ALA A 1 174 ? 16.064 -0.966 -2.251 1.00 92.31 174 ALA A C 1
ATOM 1331 O O . ALA A 1 174 ? 15.128 -1.450 -1.611 1.00 92.31 174 ALA A O 1
ATO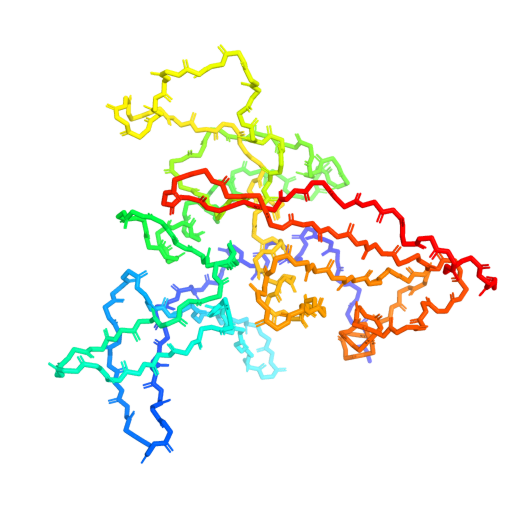M 1332 N N . THR A 1 175 ? 16.532 -1.528 -3.357 1.00 90.38 175 THR A N 1
ATOM 1333 C CA . THR A 1 175 ? 16.211 -2.878 -3.815 1.00 90.38 175 THR A CA 1
ATOM 1334 C C . THR A 1 175 ? 17.397 -3.799 -3.546 1.00 90.38 175 THR A C 1
ATOM 1336 O O . THR A 1 175 ? 18.492 -3.350 -3.216 1.00 90.38 175 THR A O 1
ATOM 1339 N N . TRP A 1 176 ? 17.184 -5.104 -3.673 1.00 88.38 176 TRP A N 1
ATOM 1340 C CA . TRP A 1 176 ? 18.202 -6.125 -3.442 1.00 88.38 176 TRP A CA 1
ATOM 1341 C C . TRP A 1 176 ? 18.170 -7.157 -4.572 1.00 88.38 176 TRP A C 1
ATOM 1343 O O . TRP A 1 176 ? 17.101 -7.479 -5.096 1.00 88.38 176 TRP A O 1
ATOM 1353 N N . GLY A 1 177 ? 19.338 -7.683 -4.946 1.00 84.31 177 GLY A N 1
ATOM 1354 C CA . GLY A 1 177 ? 19.473 -8.602 -6.083 1.00 84.31 177 GLY A CA 1
ATOM 1355 C C . GLY A 1 177 ? 19.051 -10.051 -5.805 1.00 84.31 177 GLY A C 1
ATOM 1356 O O . GLY A 1 177 ? 18.788 -10.802 -6.742 1.00 84.31 177 GLY A O 1
ATOM 1357 N N . ALA A 1 178 ? 18.959 -10.462 -4.535 1.00 85.06 178 ALA A N 1
ATOM 1358 C CA . ALA A 1 178 ? 18.634 -11.835 -4.140 1.00 85.06 178 ALA A CA 1
ATOM 1359 C C . ALA A 1 178 ? 17.549 -11.874 -3.050 1.00 85.06 178 ALA A C 1
ATOM 1361 O O . ALA A 1 178 ? 17.588 -11.035 -2.154 1.00 85.06 178 ALA A O 1
ATOM 1362 N N . PRO A 1 179 ? 16.599 -12.831 -3.067 1.00 85.44 179 PRO A N 1
ATOM 1363 C CA . PRO A 1 179 ? 15.528 -12.900 -2.074 1.00 85.44 179 PRO A CA 1
ATOM 1364 C C . PRO A 1 179 ? 16.043 -12.878 -0.629 1.00 85.44 179 PRO A C 1
ATOM 1366 O O . PRO A 1 179 ? 16.836 -13.726 -0.226 1.00 85.44 179 PRO A O 1
ATOM 1369 N N . LEU A 1 180 ? 15.548 -11.926 0.163 1.00 85.88 180 LEU A N 1
ATOM 1370 C CA . LEU A 1 180 ? 15.871 -11.786 1.580 1.00 85.88 180 LEU A CA 1
ATOM 1371 C C . LEU A 1 180 ? 14.677 -12.203 2.453 1.00 85.88 180 LEU A C 1
ATOM 1373 O O . LEU A 1 180 ? 13.526 -11.977 2.066 1.00 85.88 180 LEU A O 1
ATOM 1377 N N . PRO A 1 181 ? 14.913 -12.749 3.662 1.00 86.69 181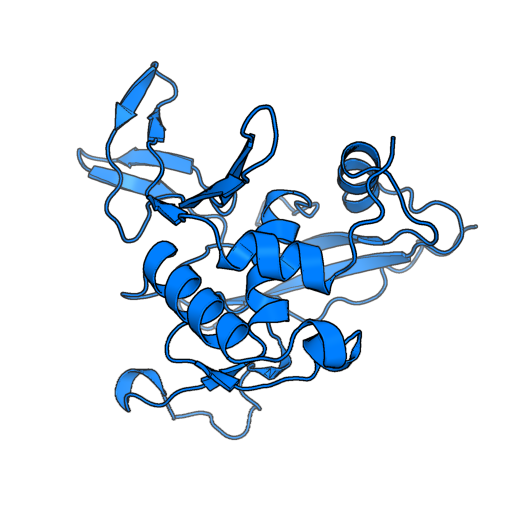 PRO A N 1
ATOM 1378 C CA . PRO A 1 181 ? 13.857 -12.903 4.657 1.00 86.69 181 PRO A CA 1
ATOM 1379 C C . PRO A 1 181 ? 13.167 -11.556 4.943 1.00 86.69 181 PRO A C 1
ATOM 1381 O O . PRO A 1 181 ? 13.855 -10.533 4.975 1.00 86.69 181 PRO A O 1
ATOM 1384 N N . PRO A 1 182 ? 11.848 -11.511 5.223 1.00 84.12 182 PRO A N 1
ATOM 1385 C CA . PRO A 1 182 ? 11.100 -10.253 5.358 1.00 84.12 182 PRO A CA 1
ATOM 1386 C C . PRO A 1 182 ? 11.663 -9.248 6.376 1.00 84.12 182 PRO A C 1
ATOM 1388 O O . PRO A 1 182 ? 11.447 -8.044 6.254 1.00 84.12 182 PRO A O 1
ATOM 1391 N N . GLN A 1 183 ? 12.350 -9.723 7.417 1.00 87.44 183 GLN A N 1
ATOM 1392 C CA . GLN A 1 183 ? 13.024 -8.887 8.410 1.00 87.44 183 GLN A CA 1
ATOM 1393 C C . GLN A 1 183 ? 14.259 -8.205 7.811 1.00 87.44 183 GLN A C 1
ATOM 1395 O O . GLN A 1 183 ? 14.379 -6.987 7.890 1.00 87.44 183 GLN A O 1
ATOM 1400 N N . ALA A 1 184 ? 15.135 -8.980 7.164 1.00 88.69 184 ALA A N 1
ATOM 1401 C CA . ALA A 1 184 ? 16.334 -8.467 6.508 1.00 88.69 184 ALA A CA 1
ATOM 1402 C C . ALA A 1 184 ? 15.977 -7.559 5.326 1.00 88.69 184 ALA A C 1
ATOM 1404 O O . ALA A 1 184 ? 16.567 -6.499 5.167 1.00 88.69 184 ALA A O 1
ATOM 1405 N N . ALA A 1 185 ? 14.954 -7.932 4.556 1.00 89.31 185 ALA A N 1
ATOM 1406 C CA . ALA A 1 185 ? 14.446 -7.145 3.443 1.00 89.31 185 ALA A CA 1
ATOM 1407 C C . ALA A 1 185 ? 13.950 -5.757 3.901 1.00 89.31 185 ALA A C 1
ATOM 1409 O O . ALA A 1 185 ? 14.205 -4.760 3.236 1.00 89.31 185 ALA A O 1
ATOM 1410 N N . SER A 1 186 ? 13.248 -5.672 5.041 1.00 88.81 186 SER A N 1
ATOM 1411 C CA . SER A 1 186 ? 12.734 -4.397 5.578 1.00 88.81 186 SER A CA 1
ATOM 1412 C C . SER A 1 186 ? 13.866 -3.441 5.970 1.00 88.81 186 SER A C 1
ATOM 1414 O O . SER A 1 186 ? 13.783 -2.240 5.713 1.00 88.81 186 SER A O 1
ATOM 1416 N N . VAL A 1 187 ? 14.959 -3.981 6.521 1.00 88.06 187 VAL A N 1
ATOM 1417 C CA . VAL A 1 187 ? 16.176 -3.207 6.807 1.00 88.06 187 VAL A CA 1
ATOM 1418 C C . VAL A 1 187 ? 16.882 -2.813 5.509 1.00 88.06 187 VAL A C 1
ATOM 1420 O O . VAL A 1 187 ? 17.194 -1.637 5.331 1.00 88.06 187 VAL A O 1
ATOM 1423 N N . ALA A 1 188 ? 17.058 -3.767 4.586 1.00 89.38 188 ALA A N 1
ATOM 1424 C CA . ALA A 1 188 ? 17.683 -3.552 3.281 1.00 89.38 188 ALA A CA 1
ATOM 1425 C C . ALA A 1 188 ? 16.992 -2.431 2.488 1.00 89.38 188 ALA A C 1
ATOM 1427 O O . ALA A 1 188 ? 17.652 -1.592 1.888 1.00 89.38 188 ALA A O 1
ATOM 1428 N N . PHE A 1 189 ? 15.659 -2.369 2.548 1.00 90.69 189 PHE A N 1
ATOM 1429 C CA . PHE A 1 189 ? 14.857 -1.354 1.864 1.00 90.69 189 PHE A CA 1
ATOM 1430 C C . PHE A 1 189 ? 15.172 0.079 2.305 1.00 90.69 189 PHE A C 1
ATOM 1432 O O . PHE A 1 189 ? 15.056 1.006 1.509 1.00 90.69 189 PHE A O 1
ATOM 1439 N N . ARG A 1 190 ? 15.574 0.279 3.563 1.00 88.44 190 ARG A N 1
ATOM 1440 C CA . ARG A 1 190 ? 15.952 1.599 4.097 1.00 88.44 190 ARG A CA 1
ATOM 1441 C C . ARG A 1 190 ? 17.446 1.871 4.007 1.00 88.44 190 ARG A C 1
ATOM 1443 O O . ARG A 1 190 ? 17.861 3.032 3.984 1.00 88.44 190 ARG A O 1
ATOM 1450 N N . SER A 1 191 ? 18.265 0.826 4.000 1.00 80.19 191 SER A N 1
ATOM 1451 C CA . SER A 1 191 ? 19.702 0.975 4.165 1.00 80.19 191 SER A CA 1
ATOM 1452 C C . SER A 1 191 ? 20.383 1.605 2.959 1.00 80.19 191 SER A C 1
ATOM 1454 O O . SER A 1 191 ? 19.977 1.463 1.808 1.00 80.19 191 SER A O 1
ATOM 1456 N N . SER A 1 192 ? 21.507 2.256 3.237 1.00 73.56 192 SER A N 1
ATOM 1457 C CA . SER A 1 192 ? 22.528 2.624 2.256 1.00 73.56 192 SER A CA 1
ATOM 1458 C C . SER A 1 192 ? 23.376 1.421 1.817 1.00 73.56 192 SER A C 1
ATOM 1460 O O . SER A 1 192 ? 24.483 1.588 1.325 1.00 73.56 192 SER A O 1
ATOM 1462 N N . TRP A 1 193 ? 22.888 0.198 2.007 1.00 70.06 193 TRP A N 1
ATOM 1463 C CA . TRP A 1 193 ? 23.517 -1.025 1.530 1.00 70.06 193 TRP A CA 1
ATOM 1464 C C . TRP A 1 193 ? 22.459 -1.840 0.797 1.00 70.06 193 TRP A C 1
ATOM 1466 O O . TRP A 1 193 ? 21.396 -2.098 1.356 1.00 70.06 193 TRP A O 1
ATOM 1476 N N . THR A 1 194 ? 22.732 -2.221 -0.445 1.00 65.56 194 THR A N 1
ATOM 1477 C CA . THR A 1 194 ? 21.792 -2.967 -1.297 1.00 65.56 194 THR A CA 1
ATOM 1478 C C . THR A 1 194 ? 22.235 -4.409 -1.560 1.00 65.56 194 THR A C 1
ATOM 1480 O O . THR A 1 194 ? 21.513 -5.176 -2.202 1.00 65.56 194 THR A O 1
ATOM 1483 N N . GLY A 1 195 ? 23.412 -4.799 -1.055 1.00 70.69 195 GLY A N 1
ATOM 1484 C CA . GLY A 1 195 ? 24.093 -6.022 -1.477 1.00 70.69 195 GLY A CA 1
ATOM 1485 C C . GLY A 1 195 ? 24.440 -6.001 -2.971 1.00 70.69 195 GLY A C 1
ATOM 1486 O O . GLY A 1 195 ? 24.291 -4.988 -3.651 1.00 70.69 195 GLY A O 1
ATOM 1487 N N . THR A 1 196 ? 24.904 -7.131 -3.500 1.00 70.44 196 THR A N 1
ATOM 1488 C CA . THR A 1 196 ? 25.220 -7.254 -4.930 1.00 70.44 196 THR A CA 1
ATOM 1489 C C . THR A 1 196 ? 23.950 -7.157 -5.778 1.00 70.44 196 THR A C 1
ATOM 1491 O O . THR A 1 196 ? 22.967 -7.862 -5.528 1.00 70.44 196 THR A O 1
ATOM 1494 N N . GLY A 1 197 ? 23.972 -6.288 -6.791 1.00 76.69 197 GLY A N 1
ATOM 1495 C CA . GLY A 1 197 ? 22.887 -6.130 -7.768 1.00 76.69 197 GLY A CA 1
ATOM 1496 C C . GLY A 1 197 ? 21.635 -5.400 -7.269 1.00 76.69 197 GLY A C 1
ATOM 1497 O O . GLY A 1 197 ? 20.649 -5.327 -8.000 1.00 76.69 197 GLY A O 1
ATOM 1498 N N . GLY A 1 198 ? 21.638 -4.868 -6.047 1.00 84.19 198 GLY A N 1
ATOM 1499 C CA . GLY A 1 198 ? 20.559 -4.004 -5.586 1.00 84.19 198 GLY A CA 1
ATOM 1500 C C . GLY A 1 198 ? 20.846 -2.528 -5.876 1.00 84.19 198 GLY A C 1
ATOM 1501 O O . GLY A 1 198 ? 21.999 -2.100 -5.904 1.00 84.19 198 GLY A O 1
ATOM 1502 N N . GLN A 1 199 ? 19.794 -1.743 -6.085 1.00 89.12 199 GLN A N 1
ATOM 1503 C CA . GLN A 1 199 ? 19.881 -0.339 -6.484 1.00 89.12 199 GLN A CA 1
ATOM 1504 C C . GLN A 1 199 ? 19.199 0.552 -5.459 1.00 89.12 199 GLN A C 1
ATOM 1506 O O . GLN A 1 199 ? 18.271 0.126 -4.773 1.00 89.12 199 GLN A O 1
ATOM 1511 N N . ARG A 1 200 ? 19.624 1.811 -5.375 1.00 90.94 200 ARG A N 1
ATOM 1512 C CA . ARG A 1 200 ? 18.956 2.809 -4.543 1.00 90.94 200 ARG A CA 1
ATOM 1513 C C . ARG A 1 200 ? 18.216 3.804 -5.416 1.00 90.94 200 ARG A C 1
ATOM 1515 O O . ARG A 1 200 ? 18.720 4.255 -6.444 1.00 90.94 200 ARG A O 1
ATOM 1522 N N . PHE A 1 201 ? 17.008 4.124 -4.992 1.00 92.50 201 PHE A N 1
ATOM 1523 C CA . PHE A 1 201 ? 16.093 5.005 -5.682 1.00 92.50 201 PHE A CA 1
ATOM 1524 C C . PHE A 1 201 ? 15.749 6.182 -4.788 1.00 92.50 201 PHE A C 1
ATOM 1526 O O . PHE A 1 201 ? 15.572 6.042 -3.576 1.00 92.50 201 PHE A O 1
ATOM 1533 N N . VAL A 1 202 ? 15.615 7.339 -5.420 1.00 93.12 202 VAL A N 1
ATOM 1534 C CA . VAL A 1 202 ? 15.101 8.559 -4.816 1.00 93.12 202 VAL A CA 1
ATOM 1535 C C . VAL A 1 202 ? 13.857 8.987 -5.579 1.00 93.12 202 VAL A C 1
ATOM 1537 O O . VAL A 1 202 ? 13.859 9.054 -6.808 1.00 93.12 202 VAL A O 1
ATOM 1540 N N . GLY A 1 203 ? 12.783 9.249 -4.850 1.00 90.75 203 GLY A N 1
ATOM 1541 C CA . GLY A 1 203 ? 11.538 9.791 -5.370 1.00 90.75 203 GLY A CA 1
ATOM 1542 C C . GLY A 1 203 ? 11.162 11.069 -4.637 1.00 90.75 203 GLY A C 1
ATOM 1543 O O . GLY A 1 203 ? 11.722 11.402 -3.590 1.00 90.75 203 GLY A O 1
ATOM 1544 N N . ARG A 1 204 ? 10.209 11.802 -5.210 1.00 89.50 204 ARG A N 1
ATOM 1545 C CA . ARG A 1 204 ? 9.666 13.025 -4.618 1.00 89.50 204 ARG A CA 1
ATOM 1546 C C . ARG A 1 204 ? 8.161 12.947 -4.504 1.00 89.50 204 ARG A C 1
ATOM 1548 O O . ARG A 1 204 ? 7.505 12.363 -5.363 1.00 89.50 204 ARG A O 1
ATOM 1555 N N . VAL A 1 205 ? 7.621 13.562 -3.469 1.00 85.81 205 VAL A N 1
ATOM 1556 C CA . VAL A 1 205 ? 6.197 13.834 -3.349 1.00 85.81 205 VAL A CA 1
ATOM 1557 C C . VAL A 1 205 ? 5.876 15.038 -4.225 1.00 85.81 205 VAL A C 1
ATOM 1559 O O . VAL A 1 205 ? 6.518 16.081 -4.136 1.00 85.81 205 VAL A O 1
ATOM 1562 N N . VAL A 1 206 ? 4.894 14.881 -5.104 1.00 82.31 206 VAL A N 1
ATOM 1563 C CA . VAL A 1 206 ? 4.393 15.947 -5.971 1.00 82.31 206 VAL A CA 1
ATOM 1564 C C . VAL A 1 206 ? 3.041 16.379 -5.431 1.00 82.31 206 VAL A C 1
ATOM 1566 O O . VAL A 1 206 ? 2.111 15.576 -5.370 1.00 82.31 206 VAL A O 1
ATOM 1569 N N . SER A 1 207 ? 2.926 17.643 -5.038 1.00 75.94 207 SER A N 1
ATOM 1570 C CA . SER A 1 207 ? 1.678 18.232 -4.559 1.00 75.94 207 SER A CA 1
ATOM 1571 C C . SER A 1 207 ? 0.972 19.032 -5.658 1.00 75.94 207 SER A C 1
ATOM 1573 O O . SER A 1 207 ? 1.596 19.666 -6.511 1.00 75.94 207 SER A O 1
ATOM 1575 N N . ARG A 1 208 ? -0.361 18.983 -5.651 1.00 65.44 208 ARG A N 1
ATOM 1576 C CA . ARG A 1 208 ? -1.261 19.803 -6.470 1.00 65.44 208 ARG A CA 1
ATOM 1577 C C . ARG A 1 208 ? -2.458 20.210 -5.614 1.00 65.44 208 ARG A C 1
ATOM 1579 O O . ARG A 1 208 ? -3.374 19.419 -5.395 1.00 65.44 208 ARG A O 1
ATOM 1586 N N . GLY A 1 209 ? -2.444 21.448 -5.121 1.00 71.94 209 GLY A N 1
ATOM 1587 C CA . GLY A 1 209 ? -3.455 21.933 -4.179 1.00 71.94 209 GLY A CA 1
ATOM 1588 C C . GLY A 1 209 ? -3.465 21.090 -2.901 1.00 71.94 209 GLY A C 1
ATOM 1589 O O . GLY A 1 209 ? -2.418 20.863 -2.303 1.00 71.94 209 GLY A O 1
ATOM 1590 N N . SER A 1 210 ? -4.639 20.593 -2.510 1.00 65.38 210 SER A N 1
ATOM 1591 C CA . SER A 1 210 ? -4.814 19.734 -1.327 1.00 65.38 210 SER A CA 1
ATOM 1592 C C . SER A 1 210 ? -4.406 18.270 -1.539 1.00 65.38 210 SER A C 1
ATOM 1594 O O . SER A 1 210 ? -4.511 17.475 -0.608 1.00 65.38 210 SER A O 1
ATOM 1596 N N . TYR A 1 211 ? -3.960 17.896 -2.742 1.00 67.00 211 TYR A N 1
ATOM 1597 C CA . TYR A 1 211 ? -3.582 16.524 -3.077 1.00 67.00 211 TYR A CA 1
ATOM 1598 C C . TYR A 1 211 ? -2.067 16.377 -3.182 1.00 67.00 211 TYR A C 1
ATOM 1600 O O 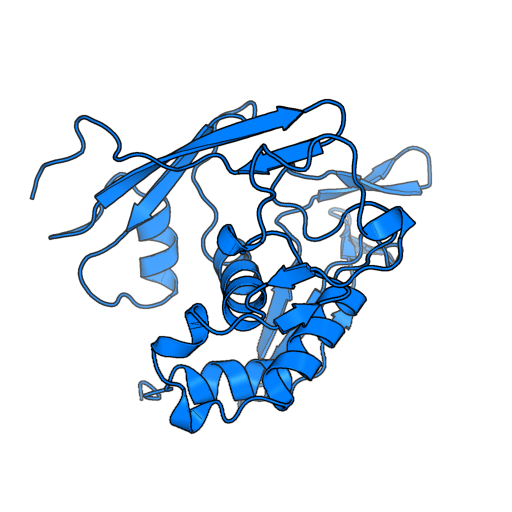. TYR A 1 211 ? -1.377 17.253 -3.703 1.00 67.00 211 TYR A O 1
ATOM 1608 N N . ALA A 1 212 ? -1.554 15.235 -2.737 1.00 73.62 212 ALA A N 1
ATOM 1609 C CA . ALA A 1 212 ? -0.163 14.843 -2.897 1.00 73.62 212 ALA A CA 1
ATOM 1610 C C . ALA A 1 212 ? -0.097 13.442 -3.510 1.00 73.62 212 ALA A C 1
ATOM 1612 O O . ALA A 1 212 ? -0.937 12.592 -3.220 1.00 73.62 212 ALA A O 1
ATOM 1613 N N . ALA A 1 213 ? 0.900 13.207 -4.354 1.00 76.81 213 ALA A N 1
ATOM 1614 C CA . ALA A 1 213 ? 1.133 11.934 -5.020 1.00 76.81 213 ALA A CA 1
ATOM 1615 C C . ALA A 1 213 ? 2.622 11.584 -5.012 1.00 76.81 213 ALA A C 1
ATOM 1617 O O . ALA A 1 213 ? 3.484 12.449 -4.850 1.00 76.81 213 ALA A O 1
ATOM 1618 N N . LEU A 1 214 ? 2.930 10.306 -5.217 1.00 81.00 214 LEU A N 1
ATOM 1619 C CA . LEU A 1 214 ? 4.301 9.847 -5.403 1.00 81.00 214 LEU A CA 1
ATOM 1620 C C . LEU A 1 214 ? 4.741 10.135 -6.840 1.00 81.00 214 LEU A C 1
ATOM 1622 O O . LEU A 1 214 ? 4.148 9.638 -7.796 1.00 81.00 214 LEU A O 1
ATOM 1626 N N . GLY A 1 215 ? 5.782 10.946 -6.993 1.00 78.62 215 GLY A N 1
ATOM 1627 C CA . GLY A 1 215 ? 6.464 11.139 -8.263 1.00 78.62 215 GLY A CA 1
ATOM 1628 C C . GLY A 1 215 ? 7.285 9.912 -8.661 1.00 78.62 215 GLY A C 1
ATOM 1629 O O . GLY A 1 215 ? 7.572 9.027 -7.849 1.00 78.62 215 GLY A O 1
ATOM 1630 N N . LEU A 1 216 ? 7.704 9.880 -9.928 1.00 83.06 216 LEU A N 1
ATOM 1631 C CA . LEU A 1 216 ? 8.591 8.834 -10.431 1.00 83.06 216 LEU A CA 1
ATOM 1632 C C . LEU A 1 216 ? 9.904 8.823 -9.644 1.00 83.06 216 LEU A C 1
ATOM 1634 O O . LEU A 1 216 ? 10.517 9.864 -9.406 1.00 83.06 216 LEU A O 1
ATOM 1638 N N . SER A 1 217 ? 10.328 7.625 -9.252 1.00 89.50 217 SER A N 1
ATOM 1639 C CA . SER A 1 217 ? 11.627 7.428 -8.621 1.00 89.50 217 SER A CA 1
ATOM 1640 C C . SER A 1 217 ? 12.723 7.316 -9.677 1.00 89.50 217 SER A C 1
ATOM 1642 O O . SER A 1 217 ? 12.536 6.682 -10.715 1.00 89.50 217 SER A O 1
ATOM 1644 N N . THR A 1 218 ? 13.882 7.895 -9.396 1.00 92.50 218 THR A N 1
ATOM 1645 C CA . THR A 1 218 ? 15.091 7.799 -10.222 1.00 92.50 218 THR A CA 1
ATOM 1646 C C . THR A 1 218 ? 16.201 7.112 -9.443 1.00 92.50 218 THR A C 1
ATOM 1648 O O . THR A 1 218 ? 16.202 7.161 -8.214 1.00 92.50 218 THR A O 1
ATOM 1651 N N . LEU A 1 219 ? 17.167 6.510 -10.138 1.00 92.06 219 LEU A N 1
ATOM 1652 C CA . LEU A 1 219 ? 18.366 5.973 -9.493 1.00 92.06 219 LEU A CA 1
ATOM 1653 C C . LEU A 1 219 ? 19.100 7.078 -8.721 1.00 92.06 219 LEU A C 1
ATOM 1655 O O . LEU A 1 219 ? 19.322 8.176 -9.242 1.00 92.06 219 LEU A O 1
ATOM 1659 N N . GLU A 1 220 ? 19.469 6.793 -7.475 1.00 88.06 220 GLU A N 1
ATOM 1660 C CA . GLU A 1 220 ? 20.240 7.717 -6.650 1.00 88.06 220 GLU A CA 1
ATOM 1661 C C . GLU A 1 220 ? 21.698 7.730 -7.132 1.00 88.06 220 GLU A C 1
ATOM 1663 O O . GLU A 1 220 ? 22.422 6.735 -7.054 1.00 88.06 220 GLU A O 1
ATOM 1668 N N . LYS A 1 221 ? 22.129 8.871 -7.683 1.00 78.12 221 LYS A N 1
ATOM 1669 C CA . LYS A 1 221 ? 23.488 9.041 -8.213 1.00 78.12 221 LYS A CA 1
ATOM 1670 C C . LYS A 1 221 ? 24.524 8.852 -7.102 1.00 78.12 221 LYS A C 1
ATOM 1672 O O . LYS A 1 221 ? 24.383 9.414 -6.021 1.00 78.12 221 LYS A O 1
ATOM 1677 N N . GLY A 1 222 ? 25.595 8.117 -7.402 1.00 65.75 222 GLY A N 1
ATOM 1678 C CA . GLY A 1 222 ? 26.675 7.830 -6.450 1.00 65.75 222 GLY A CA 1
ATOM 1679 C C . GLY A 1 222 ? 26.498 6.531 -5.658 1.00 65.75 222 GLY A C 1
ATOM 1680 O O . GLY A 1 222 ? 27.362 6.212 -4.845 1.00 65.75 222 GLY A O 1
ATOM 1681 N N . PHE A 1 223 ? 25.429 5.772 -5.926 1.00 56.66 223 PHE A N 1
ATOM 1682 C CA . PHE A 1 223 ? 25.153 4.471 -5.317 1.00 56.66 223 PHE A CA 1
ATOM 1683 C C . PHE A 1 223 ? 25.503 3.266 -6.226 1.00 56.66 223 PHE A C 1
ATOM 1685 O O . PHE A 1 223 ? 25.067 2.149 -5.989 1.00 56.66 223 PHE A O 1
ATOM 1692 N N . ASP A 1 224 ? 26.326 3.455 -7.259 1.00 52.34 224 ASP A N 1
ATOM 1693 C CA . ASP A 1 224 ? 26.899 2.339 -8.026 1.00 52.34 224 ASP A CA 1
ATOM 1694 C C . ASP A 1 224 ? 28.219 1.901 -7.392 1.00 52.34 224 ASP A C 1
ATOM 1696 O O . ASP A 1 224 ? 29.268 2.443 -7.745 1.00 52.34 224 ASP A O 1
ATOM 1700 N N . ARG A 1 225 ? 28.193 0.945 -6.453 1.00 45.72 225 ARG A N 1
ATOM 1701 C CA . ARG A 1 225 ? 29.392 0.192 -6.030 1.00 45.72 225 ARG A CA 1
ATOM 1702 C C . ARG A 1 225 ? 29.025 -1.212 -5.541 1.00 45.72 225 ARG A C 1
ATOM 1704 O O . ARG A 1 225 ? 28.550 -1.351 -4.416 1.00 45.72 225 ARG A O 1
ATOM 1711 N N . GLY A 1 226 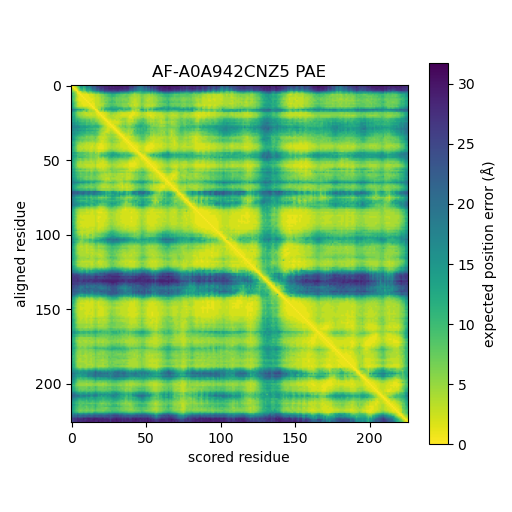? 29.326 -2.230 -6.353 1.00 44.53 226 GLY A N 1
ATOM 1712 C CA . GLY A 1 226 ? 29.327 -3.644 -5.951 1.00 44.53 226 GLY A CA 1
ATOM 1713 C C . GLY A 1 226 ? 28.826 -4.591 -7.022 1.00 44.53 226 GLY A C 1
ATOM 1714 O O . GLY A 1 226 ? 27.667 -5.042 -6.883 1.00 44.53 226 GLY A O 1
#

pLDDT: mean 79.37, std 12.64, range [31.91, 93.12]

Nearest PDB structures (foldseek):
  2qzx-assembly1_A  TM=2.078E-01  e=1.066E+00  Candida albicans
  7l7b-assembly1_D  TM=1.730E-01  e=3.668E+00  Clostridia bacterium
  8urw-assembly1_Z  TM=1.775E-01  e=5.222E+00  Synechococcus elongatus

Radius of gyration: 18.47 Å; Cα contacts (8 Å, |Δi|>4): 371; chains: 1; bounding box: 49×47×49 Å

Secondary structure (DSSP, 8-state):
------HHHHHHHHHSS-EEEPPEE-TTS-EE---TTT--EEEEE--SS-EEEEE-TTPEEEEETTEEEEE--TT--S--TT--HHHHHHHHHHHHHTS-HHHHGGGGGG--EEES---S--GGGSPPTT-TT--TTTTTPPEEE-HHHHHHHHHHHHHSPPEE-TTSSEEEEE--SS---HHHHHHHHHSS---TT--EEEEEEEEETTEEEEPPPEE-TT----